Protein AF-A0A151JYG7-F1 (afdb_monomer_lite)

Radius of gyration: 25.72 Å; chains: 1; bounding box: 55×58×71 Å

Secondary structure (DSSP, 8-state):
-EEGGGHHHHHHHHHTSBTTEEEEE----TT-SEEEEEEEEEETTEEEEEEEEEE-TT---S-EE-SEEEEE----GGG-EEEEEEEETTEEEEEE-HHHHHHHHHHHHTT--EEEEEEETT-SS-SEEEEE-EESPP--SSTT-B-TTT--B-TT--EEE-SSPPPEE-SSEEEEEEEEEEEEE---SSS---HHHHHHHHHHHHHHHHHHHGGGHHHHHHTT--EEEEEEEE-TT--EEEEEETTEEPPHHHHHHHHHHHHHHHHHHHHHSSS--EEEEEEEEEEE-

Foldseek 3Di:
DAEPVCLVVQVVQVVPDDLFKRKDFDDDDPPFQKFKAWDWDDDPPDIDIDIDMDGDPPDDGDGYHAGMEMEGQPDDVVVQKQKAWDDDRRYIYIYHHSVVSVVVSVCSNVQHKDKGQTDGPPDPGGPDIDIDHHDHHDQQPQAPPAAQAARDRCGSFDKDFDPPFDWQAADFKIKTWTMKTFNDWPPPVDDDPDVVLVVVLLNLLVVLLRVLCRHPLVVCVVVVQFKKKKKFKAFPVDGDIFIHGNNHGDPVVSVVSSCVRNVVSRVVVNVVDPRIITIMMIIMGMGGD

pLDDT: mean 90.81, std 10.42, range [34.34, 98.38]

InterPro domains:
  IPR022557 Smad anchor for receptor activation-like, C-terminal [PF11979] (2-266)
  IPR022557 Smad anchor for receptor activation-like, C-terminal [SM01421] (1-266)

Organism: NCBI:txid34720

Sequence (289 aa):
MFPRNRYDQVIKGLHNSNDHVLAYASNFSITADSHLVCIQTNTGDESSYQTQAINIHNKPRTVTGASFIVINGALKSSMGLSAKSSIVEDGLMVEIMPEKMEALKAALKNMQDFSIGCGRQGALEPDEVVNIKWVDNDMLFNLGVKSPIDGQLMDGIPSIRVHNGIDYKGATRFIRWTEVFIIKSDDHSSGVNDPVDINKLSGSIAKATCAALVKLLDLLATAGLTKLGVRTTIHPDNVGYEAGSEGTKLPPIYMKSLDNELIQVLHKAVQSSQDAYTVLELIFYVLED

Structure (mmCIF, N/CA/C/O backbone):
data_AF-A0A151JYG7-F1
#
_entry.id   AF-A0A151JYG7-F1
#
loop_
_atom_site.group_PDB
_atom_site.id
_atom_site.type_symbol
_atom_site.label_atom_id
_atom_site.label_alt_id
_atom_site.label_comp_id
_atom_site.label_asym_id
_atom_site.label_entity_id
_atom_site.label_seq_id
_atom_site.pdbx_PDB_ins_code
_atom_site.Cartn_x
_atom_site.Cartn_y
_atom_site.Cartn_z
_atom_site.occupancy
_atom_site.B_iso_or_equiv
_atom_site.auth_seq_id
_atom_site.auth_comp_id
_atom_site.auth_asym_id
_atom_site.auth_atom_id
_atom_site.pdbx_PDB_model_num
ATOM 1 N N . MET A 1 1 ? 5.427 0.708 -15.002 1.00 93.44 1 MET A N 1
ATOM 2 C CA . MET A 1 1 ? 4.511 1.803 -14.609 1.00 93.44 1 MET A CA 1
ATOM 3 C C . MET A 1 1 ? 4.641 1.968 -13.107 1.00 93.44 1 MET A C 1
ATOM 5 O O . MET A 1 1 ? 4.561 0.959 -12.420 1.00 93.44 1 MET A O 1
ATOM 9 N N . PHE A 1 2 ? 4.895 3.177 -12.614 1.00 96.31 2 PHE A N 1
ATOM 10 C CA . PHE A 1 2 ? 5.056 3.457 -11.187 1.00 96.31 2 PHE A CA 1
ATOM 11 C C . PHE A 1 2 ? 3.854 4.253 -10.673 1.00 96.31 2 PHE A C 1
ATOM 13 O O . PHE A 1 2 ? 3.606 5.344 -11.181 1.00 96.31 2 PHE A O 1
ATOM 20 N N . PRO A 1 3 ? 3.090 3.744 -9.697 1.00 94.75 3 PRO A N 1
ATOM 21 C CA . PRO A 1 3 ? 2.039 4.532 -9.066 1.00 94.75 3 PRO A CA 1
ATOM 22 C C . PRO A 1 3 ? 2.638 5.697 -8.270 1.00 94.75 3 PRO A C 1
ATOM 24 O O . PRO A 1 3 ? 3.645 5.524 -7.579 1.00 94.75 3 PRO A O 1
ATOM 27 N N . ARG A 1 4 ? 2.029 6.885 -8.344 1.00 92.75 4 ARG A N 1
ATOM 28 C CA . ARG A 1 4 ? 2.552 8.099 -7.680 1.00 92.75 4 ARG A CA 1
ATOM 29 C C . ARG A 1 4 ? 2.689 7.954 -6.162 1.00 92.75 4 ARG A C 1
ATOM 31 O O . ARG A 1 4 ? 3.730 8.305 -5.616 1.00 92.75 4 ARG A O 1
ATOM 38 N N . ASN A 1 5 ? 1.724 7.322 -5.496 1.00 87.81 5 ASN A N 1
ATOM 39 C CA . ASN A 1 5 ? 1.7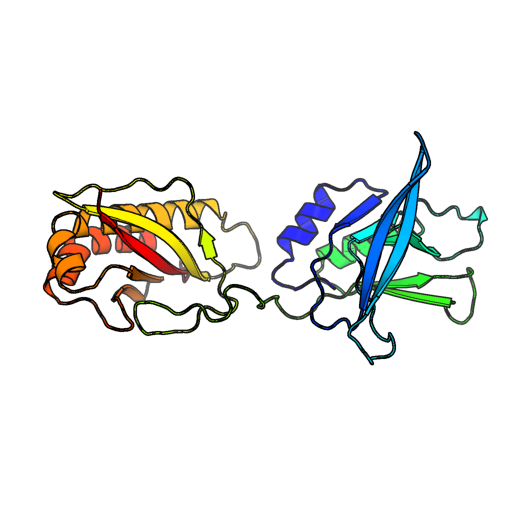81 6.989 -4.064 1.00 87.81 5 ASN A CA 1
ATOM 40 C C . ASN A 1 5 ? 2.833 5.924 -3.682 1.00 87.81 5 ASN A C 1
ATOM 42 O O . ASN A 1 5 ? 2.909 5.517 -2.524 1.00 87.81 5 ASN A O 1
ATOM 46 N N . ARG A 1 6 ? 3.649 5.444 -4.629 1.00 91.25 6 ARG A N 1
ATOM 47 C CA . ARG A 1 6 ? 4.793 4.553 -4.375 1.00 91.25 6 ARG A CA 1
ATOM 48 C C . ARG A 1 6 ? 6.139 5.253 -4.568 1.00 91.25 6 ARG A C 1
ATOM 50 O O . ARG A 1 6 ? 7.163 4.571 -4.590 1.00 91.25 6 ARG A O 1
ATOM 57 N N . TYR A 1 7 ? 6.151 6.585 -4.673 1.00 92.81 7 TYR A N 1
ATOM 58 C CA . TYR A 1 7 ? 7.359 7.387 -4.871 1.00 92.81 7 TYR A CA 1
ATOM 59 C C . TYR A 1 7 ? 8.500 6.994 -3.925 1.00 92.81 7 TYR A C 1
ATOM 61 O O . TYR A 1 7 ? 9.569 6.607 -4.394 1.00 92.81 7 TYR A O 1
ATOM 69 N N . ASP A 1 8 ? 8.257 6.958 -2.615 1.00 89.50 8 ASP A N 1
ATOM 70 C CA . ASP A 1 8 ? 9.304 6.632 -1.637 1.00 89.50 8 ASP A CA 1
ATOM 71 C C . ASP A 1 8 ? 9.899 5.233 -1.832 1.00 89.50 8 ASP A C 1
ATOM 73 O O . ASP A 1 8 ? 11.095 5.026 -1.628 1.00 89.50 8 ASP A O 1
ATOM 77 N N . GLN A 1 9 ? 9.096 4.261 -2.278 1.00 91.31 9 GLN A N 1
ATOM 78 C CA . GLN A 1 9 ? 9.581 2.910 -2.576 1.00 91.31 9 GLN A CA 1
ATOM 79 C C . GLN A 1 9 ? 10.475 2.905 -3.819 1.00 91.31 9 GLN A C 1
ATOM 81 O O . GLN A 1 9 ? 11.512 2.239 -3.829 1.00 91.31 9 GLN A O 1
ATOM 86 N N . VAL A 1 10 ? 10.113 3.685 -4.842 1.00 94.44 10 VAL A N 1
ATOM 87 C CA . VAL A 1 10 ? 10.929 3.866 -6.050 1.00 94.44 10 VAL A CA 1
ATOM 88 C C . VAL A 1 10 ? 12.260 4.525 -5.694 1.00 94.44 10 VAL A C 1
ATOM 90 O O . VAL A 1 10 ? 13.309 4.008 -6.083 1.00 94.44 10 VAL A O 1
ATOM 93 N N . ILE A 1 11 ? 12.240 5.601 -4.902 1.00 94.44 11 ILE A N 1
ATOM 94 C CA . ILE A 1 11 ? 13.449 6.307 -4.455 1.00 94.44 11 ILE A CA 1
ATOM 95 C C . ILE A 1 11 ? 14.324 5.425 -3.569 1.00 94.44 11 ILE A C 1
ATOM 97 O O . ILE A 1 11 ? 15.539 5.387 -3.751 1.00 94.44 11 ILE A O 1
ATOM 101 N N . LYS A 1 12 ? 13.728 4.650 -2.659 1.00 92.38 12 LYS A N 1
ATOM 102 C CA . LYS A 1 12 ? 14.461 3.659 -1.864 1.00 92.38 12 LYS A CA 1
ATOM 103 C C . LYS A 1 12 ? 15.133 2.612 -2.752 1.00 92.38 12 LYS A C 1
ATOM 105 O O . LYS A 1 12 ? 16.294 2.285 -2.521 1.00 92.38 12 LYS A O 1
ATOM 110 N N . GLY A 1 13 ? 14.437 2.112 -3.775 1.00 91.62 13 GLY A N 1
ATOM 111 C CA . GLY A 1 13 ? 15.019 1.203 -4.765 1.00 91.62 13 GLY A CA 1
ATOM 112 C C . GLY A 1 13 ? 16.199 1.833 -5.505 1.00 91.62 13 GLY A C 1
ATOM 113 O O . GLY A 1 13 ? 17.229 1.189 -5.681 1.00 91.62 13 GLY A O 1
ATOM 114 N N . LEU A 1 14 ? 16.091 3.117 -5.849 1.00 92.56 14 LEU A N 1
ATOM 115 C CA . LEU A 1 14 ? 17.148 3.869 -6.517 1.00 92.56 14 LEU A CA 1
ATOM 116 C C . LEU A 1 14 ? 18.375 4.088 -5.618 1.00 92.56 14 LEU A C 1
ATOM 118 O O . LEU A 1 14 ? 19.496 3.937 -6.089 1.00 92.56 14 LEU A O 1
ATOM 122 N N . HIS A 1 15 ? 18.185 4.390 -4.331 1.00 90.62 15 HIS A N 1
ATOM 123 C CA . HIS A 1 15 ? 19.283 4.533 -3.364 1.00 90.62 15 HIS A CA 1
ATOM 124 C C . HIS A 1 15 ? 19.972 3.206 -3.020 1.00 90.62 15 HIS A C 1
ATOM 126 O O . HIS A 1 15 ? 21.159 3.200 -2.713 1.00 90.62 15 HIS A O 1
ATOM 132 N N . ASN A 1 16 ? 19.241 2.092 -3.077 1.00 91.06 16 ASN A N 1
ATOM 133 C CA . ASN A 1 16 ? 19.785 0.754 -2.830 1.00 91.06 16 ASN A CA 1
ATOM 134 C C . ASN A 1 16 ? 20.379 0.098 -4.090 1.00 91.06 16 ASN A C 1
ATOM 136 O O . ASN A 1 16 ? 20.830 -1.045 -4.027 1.00 91.06 16 ASN A O 1
ATOM 140 N N . SER A 1 17 ? 20.347 0.790 -5.230 1.00 89.19 17 SER A N 1
ATOM 141 C CA . SER A 1 17 ? 20.883 0.316 -6.506 1.00 89.19 17 SER A CA 1
ATOM 142 C C . SER A 1 17 ? 22.316 0.809 -6.730 1.00 89.19 17 SER A C 1
ATOM 144 O O . SER A 1 17 ? 22.736 1.819 -6.173 1.00 89.19 17 SER A O 1
ATOM 146 N N . ASN A 1 18 ? 23.073 0.100 -7.572 1.00 87.75 18 ASN A N 1
ATOM 147 C CA . ASN A 1 18 ? 24.386 0.556 -8.041 1.00 87.75 18 ASN A CA 1
ATOM 148 C C . ASN A 1 18 ? 24.213 1.625 -9.140 1.00 87.75 18 ASN A C 1
ATOM 150 O O . ASN A 1 18 ? 23.181 1.691 -9.808 1.00 87.75 18 ASN A O 1
ATOM 154 N N . ASP A 1 19 ? 25.254 2.410 -9.401 1.00 83.00 19 ASP A N 1
ATOM 155 C CA . ASP A 1 19 ? 25.294 3.428 -10.441 1.00 83.00 19 ASP A CA 1
ATOM 156 C C . ASP A 1 19 ? 24.953 2.892 -11.835 1.00 83.00 19 ASP A C 1
ATOM 158 O O . ASP A 1 19 ? 24.303 3.582 -12.619 1.00 83.00 19 ASP A O 1
ATOM 162 N N . HIS A 1 20 ? 25.333 1.649 -12.127 1.00 89.12 20 HIS A N 1
ATOM 163 C CA . HIS A 1 20 ? 25.155 1.051 -13.449 1.00 89.12 20 HIS A CA 1
ATOM 164 C C . HIS A 1 20 ? 23.940 0.131 -13.572 1.00 89.12 20 HIS A C 1
ATOM 166 O O . HIS A 1 20 ? 23.611 -0.259 -14.686 1.00 89.12 20 HIS A O 1
ATOM 172 N N . VAL A 1 21 ? 23.275 -0.252 -12.480 1.00 94.38 21 VAL A N 1
ATOM 173 C CA . VAL A 1 21 ? 22.187 -1.241 -12.534 1.00 94.38 21 VAL A CA 1
ATOM 174 C C . VAL A 1 21 ? 21.036 -0.782 -11.665 1.00 94.38 21 VAL A C 1
ATOM 176 O O . VAL A 1 21 ? 21.204 -0.617 -10.462 1.00 94.38 21 VAL A O 1
ATOM 179 N N . LEU A 1 22 ? 19.863 -0.646 -12.277 1.00 95.50 22 LEU A N 1
ATOM 180 C CA . LEU A 1 22 ? 18.608 -0.332 -11.610 1.00 95.50 22 LEU A CA 1
ATOM 181 C C . LEU A 1 22 ? 17.627 -1.477 -11.847 1.00 95.50 22 LEU A C 1
ATOM 183 O O . LEU A 1 22 ? 17.296 -1.775 -12.993 1.00 95.50 22 LEU A O 1
ATOM 187 N N . ALA A 1 23 ? 17.162 -2.119 -10.780 1.00 95.38 23 ALA A N 1
ATOM 188 C CA . ALA A 1 23 ? 16.271 -3.269 -10.878 1.00 95.38 23 ALA A CA 1
ATOM 189 C C . ALA A 1 23 ? 15.019 -3.071 -10.022 1.00 95.38 23 ALA A C 1
ATOM 191 O O . ALA A 1 23 ? 15.105 -2.655 -8.867 1.00 95.38 23 ALA A O 1
ATOM 192 N N . TYR A 1 24 ? 13.863 -3.414 -10.587 1.00 96.12 24 TYR A N 1
ATOM 193 C CA . TYR A 1 24 ? 12.589 -3.426 -9.876 1.00 96.12 24 TYR A CA 1
ATOM 194 C C . TYR A 1 24 ? 11.835 -4.719 -10.168 1.00 96.12 24 TYR A C 1
ATOM 196 O O . TYR A 1 24 ? 11.688 -5.126 -11.322 1.00 96.12 24 TYR A O 1
ATOM 204 N N . ALA A 1 25 ? 11.307 -5.336 -9.113 1.00 96.00 25 ALA A N 1
ATOM 205 C CA . ALA A 1 25 ? 10.277 -6.353 -9.255 1.00 96.00 25 ALA A CA 1
ATOM 206 C C . ALA A 1 25 ? 8.950 -5.691 -9.659 1.00 96.00 25 ALA A C 1
ATOM 208 O O . ALA A 1 25 ? 8.673 -4.546 -9.294 1.00 96.00 25 ALA A O 1
ATOM 209 N N . SER A 1 26 ? 8.139 -6.416 -10.420 1.00 94.44 26 SER A N 1
ATOM 210 C CA . SER A 1 26 ? 6.808 -5.990 -10.842 1.00 94.44 26 SER A CA 1
ATOM 211 C C . SER A 1 26 ? 5.735 -6.725 -10.045 1.00 94.44 26 SER A C 1
ATOM 213 O O . SER A 1 26 ? 5.924 -7.858 -9.609 1.00 94.44 26 SER A O 1
ATOM 215 N N . ASN A 1 27 ? 4.581 -6.083 -9.888 1.00 92.81 27 ASN A N 1
ATOM 216 C CA . ASN A 1 27 ? 3.384 -6.737 -9.368 1.00 92.81 27 ASN A CA 1
ATOM 217 C C . ASN A 1 27 ? 2.618 -7.428 -10.503 1.00 92.81 27 ASN A C 1
ATOM 219 O O . ASN A 1 27 ? 2.783 -7.100 -11.681 1.00 92.81 27 ASN A O 1
ATOM 223 N N . PHE A 1 28 ? 1.715 -8.340 -10.143 1.00 92.38 28 PHE A N 1
ATOM 224 C CA . PHE A 1 28 ? 0.789 -8.926 -11.105 1.00 92.38 28 PHE A CA 1
ATOM 225 C C . PHE A 1 28 ? -0.105 -7.843 -11.730 1.00 92.38 28 PHE A C 1
ATOM 227 O O . PHE A 1 28 ? -0.875 -7.175 -11.041 1.00 92.38 28 PHE A O 1
ATOM 234 N N . SER A 1 29 ? -0.014 -7.676 -13.050 1.00 91.50 29 SER A N 1
ATOM 235 C CA . SER A 1 29 ? -0.881 -6.753 -13.787 1.00 91.50 29 SER A CA 1
ATOM 236 C C . SER A 1 29 ? -2.238 -7.387 -14.094 1.00 91.50 29 SER A C 1
ATOM 238 O O . SER A 1 29 ? -2.327 -8.261 -14.951 1.00 91.50 29 SER A O 1
ATOM 240 N N . ILE A 1 30 ? -3.304 -6.911 -13.447 1.00 88.62 30 ILE A N 1
ATOM 241 C CA . ILE A 1 30 ? -4.682 -7.359 -13.721 1.00 88.62 30 ILE A CA 1
ATOM 242 C C . ILE A 1 30 ? -5.224 -6.880 -15.078 1.00 88.62 30 ILE A C 1
ATOM 244 O O . ILE A 1 30 ? -6.241 -7.384 -15.548 1.00 88.62 30 ILE A O 1
ATOM 248 N N . THR A 1 31 ? -4.578 -5.886 -15.693 1.00 89.94 31 THR A N 1
ATOM 249 C CA . THR A 1 31 ? -4.978 -5.327 -16.992 1.00 89.94 31 THR A CA 1
ATOM 250 C C . THR A 1 31 ? -4.281 -6.009 -18.166 1.00 89.94 31 THR A C 1
ATOM 252 O O . THR A 1 31 ? -4.709 -5.831 -19.305 1.00 89.94 31 THR A O 1
ATOM 255 N N . ALA A 1 32 ? -3.224 -6.787 -17.907 1.00 92.44 32 ALA A N 1
ATOM 256 C CA . ALA A 1 32 ? -2.560 -7.589 -18.923 1.00 92.44 32 ALA A CA 1
ATOM 257 C C . ALA A 1 32 ? -3.413 -8.817 -19.283 1.00 92.44 32 ALA A C 1
ATOM 259 O O . ALA A 1 32 ? -4.026 -9.447 -18.421 1.00 92.44 32 ALA A O 1
ATOM 260 N N . ASP A 1 33 ? -3.446 -9.170 -20.567 1.00 92.56 33 ASP A N 1
ATOM 261 C CA . ASP A 1 33 ? -4.149 -10.361 -21.069 1.00 92.56 33 ASP A CA 1
ATOM 262 C C . ASP A 1 33 ? -3.283 -11.629 -21.040 1.00 92.56 33 ASP A C 1
ATOM 264 O O . ASP A 1 33 ? -3.768 -12.739 -21.290 1.00 92.56 33 ASP A O 1
ATOM 268 N N . SER A 1 34 ? -2.000 -11.462 -20.739 1.00 94.31 34 SER A N 1
ATOM 269 C CA . SER A 1 34 ? -1.008 -12.520 -20.652 1.00 94.31 34 SER A CA 1
ATOM 270 C C . SER A 1 34 ? 0.139 -12.121 -19.729 1.00 94.31 34 SER A C 1
ATOM 272 O O . SER A 1 34 ? 0.354 -10.937 -19.485 1.00 94.31 34 SER A O 1
ATOM 274 N N . HIS A 1 35 ? 0.905 -13.096 -19.244 1.00 95.88 35 HIS A N 1
ATOM 275 C CA . HIS A 1 35 ? 2.109 -12.864 -18.437 1.00 95.88 35 HIS A CA 1
ATOM 276 C C . HIS A 1 35 ? 3.228 -13.798 -18.873 1.00 95.88 35 HIS A C 1
ATOM 278 O O . HIS A 1 35 ? 2.971 -14.954 -19.224 1.00 95.88 35 HIS A O 1
ATOM 284 N N . LEU A 1 36 ? 4.461 -13.293 -18.848 1.00 96.31 36 LEU A N 1
ATOM 285 C CA . LEU A 1 36 ? 5.654 -14.118 -18.984 1.00 96.31 36 LEU A CA 1
ATOM 286 C C . LEU A 1 36 ? 5.774 -15.058 -17.781 1.00 96.31 36 LEU A C 1
ATOM 288 O O . LEU A 1 36 ? 5.429 -14.695 -16.658 1.00 96.31 36 LEU A O 1
ATOM 292 N N . VAL A 1 37 ? 6.266 -16.266 -18.032 1.00 95.56 37 VAL A N 1
ATOM 293 C CA . VAL A 1 37 ? 6.567 -17.264 -17.005 1.00 95.56 37 VAL A CA 1
ATOM 294 C C . VAL A 1 37 ? 7.914 -17.909 -17.307 1.00 95.56 37 VAL A C 1
ATOM 296 O O . VAL A 1 37 ? 8.225 -18.208 -18.462 1.00 95.56 37 VAL A O 1
ATOM 299 N N . CYS A 1 38 ? 8.707 -18.139 -16.267 1.00 95.38 38 CYS A N 1
ATOM 300 C CA . CYS A 1 38 ? 9.962 -18.869 -16.361 1.00 95.38 38 CYS A CA 1
ATOM 301 C C . CYS A 1 38 ? 9.713 -20.334 -15.992 1.00 95.38 38 CYS A C 1
ATOM 303 O O . CYS A 1 38 ? 9.249 -20.630 -14.890 1.00 95.38 38 CYS A O 1
ATOM 305 N N . ILE A 1 39 ? 9.977 -21.256 -16.920 1.00 94.38 39 ILE A N 1
ATOM 306 C CA . ILE A 1 39 ? 9.811 -22.693 -16.693 1.00 94.38 39 ILE A CA 1
ATOM 307 C C . ILE A 1 39 ? 11.180 -23.333 -16.539 1.00 94.38 39 ILE A C 1
ATOM 309 O O . ILE A 1 39 ? 11.992 -23.313 -17.465 1.00 94.38 39 ILE A O 1
ATOM 313 N N . GLN A 1 40 ? 11.404 -23.941 -15.379 1.00 93.31 40 GLN A N 1
ATOM 314 C CA . GLN A 1 40 ? 12.554 -24.797 -15.145 1.00 93.31 40 GLN A CA 1
ATOM 315 C C . GLN A 1 40 ? 12.269 -26.199 -15.691 1.00 93.31 40 GLN A C 1
ATOM 317 O O . GLN A 1 40 ? 11.284 -26.835 -15.313 1.00 93.31 40 GLN A O 1
ATOM 322 N N . THR A 1 41 ? 13.146 -26.689 -16.563 1.00 91.75 41 THR A N 1
ATOM 323 C CA . THR A 1 41 ? 13.135 -28.072 -17.044 1.00 91.75 41 THR A CA 1
ATOM 324 C C . THR A 1 41 ? 14.392 -28.772 -16.556 1.00 91.75 41 THR A C 1
ATOM 326 O O . THR A 1 41 ? 15.504 -28.298 -16.794 1.00 91.75 41 THR A O 1
ATOM 329 N N . ASN A 1 42 ? 14.204 -29.915 -15.898 1.00 91.81 42 ASN A N 1
ATOM 330 C CA . ASN A 1 42 ? 15.297 -30.739 -15.401 1.00 91.81 42 ASN A CA 1
ATOM 331 C C . ASN A 1 42 ? 15.501 -31.926 -16.344 1.00 91.81 42 ASN A C 1
ATOM 333 O O . ASN A 1 42 ? 14.588 -32.731 -16.544 1.00 91.81 42 ASN A O 1
ATOM 337 N N . THR A 1 43 ? 16.697 -32.042 -16.910 1.00 87.00 43 THR A N 1
ATOM 338 C CA . THR A 1 43 ? 17.112 -33.171 -17.751 1.00 87.00 43 THR A CA 1
ATOM 339 C C . THR A 1 43 ? 18.331 -33.831 -17.123 1.00 87.00 43 THR A C 1
ATOM 341 O O . THR A 1 43 ? 19.455 -33.369 -17.299 1.00 87.00 43 THR A O 1
ATOM 344 N N . GLY A 1 44 ? 18.105 -34.913 -16.371 1.00 85.62 44 GLY A N 1
ATOM 345 C CA . GLY A 1 44 ? 19.151 -35.536 -15.555 1.00 85.62 44 GLY A CA 1
ATOM 346 C C . GLY A 1 44 ? 19.569 -34.619 -14.403 1.00 85.62 44 GLY A C 1
ATOM 347 O O . GLY A 1 44 ? 18.706 -34.153 -13.661 1.00 85.62 44 GLY A O 1
ATOM 348 N N . ASP A 1 45 ? 20.871 -34.346 -14.294 1.00 87.75 45 ASP A N 1
ATOM 349 C CA . ASP A 1 45 ? 21.451 -33.453 -13.277 1.00 87.75 45 ASP A CA 1
ATOM 350 C C . ASP A 1 45 ? 21.510 -31.977 -13.725 1.00 87.75 45 ASP A C 1
ATOM 352 O O . ASP A 1 45 ? 21.903 -31.104 -12.950 1.00 87.75 45 ASP A O 1
ATOM 356 N N . GLU A 1 46 ? 21.117 -31.667 -14.966 1.00 86.88 46 GLU A N 1
ATOM 357 C CA . GLU A 1 46 ? 21.125 -30.303 -15.498 1.00 86.88 46 GLU A CA 1
ATOM 358 C C . GLU A 1 46 ? 19.744 -29.641 -15.380 1.00 86.88 46 GLU A C 1
ATOM 360 O O . GLU A 1 46 ? 18.714 -30.214 -15.745 1.00 86.88 46 GLU A O 1
ATOM 365 N N . SER A 1 47 ? 19.730 -28.402 -14.880 1.00 89.12 47 SER A N 1
ATOM 366 C CA . SER A 1 47 ? 18.552 -27.528 -14.849 1.00 89.12 47 SER A CA 1
ATOM 367 C C . SER A 1 47 ? 18.679 -26.459 -15.930 1.00 89.12 47 SER A C 1
ATOM 369 O O . SER A 1 47 ? 19.680 -25.746 -15.980 1.00 89.12 47 SER A O 1
ATOM 371 N N . SER A 1 48 ? 17.655 -26.321 -16.769 1.00 91.50 48 SER A N 1
ATOM 372 C CA . SER A 1 48 ? 17.559 -25.267 -17.785 1.00 91.50 48 SER A CA 1
ATOM 373 C C . SER A 1 48 ? 16.305 -24.424 -17.567 1.00 91.50 48 SER A C 1
ATOM 375 O O . SER A 1 48 ? 15.295 -24.930 -17.076 1.00 91.50 48 SER A O 1
ATOM 377 N N . TYR A 1 49 ? 16.365 -23.144 -17.929 1.00 93.44 49 TYR A N 1
ATOM 378 C CA . TYR A 1 49 ? 15.251 -22.206 -17.796 1.00 93.44 49 TYR A CA 1
ATOM 379 C C . TYR A 1 49 ? 14.805 -21.721 -19.170 1.00 93.44 49 TYR A C 1
ATOM 381 O O . TYR A 1 49 ? 15.631 -21.387 -20.021 1.00 93.44 49 TYR A O 1
ATOM 389 N N . GLN A 1 50 ? 13.493 -21.669 -19.384 1.00 92.62 50 GLN A N 1
ATOM 390 C CA . GLN A 1 50 ? 12.900 -21.186 -20.624 1.00 92.62 50 GLN A CA 1
ATOM 391 C C . GLN A 1 50 ? 11.774 -20.194 -20.342 1.00 92.62 50 GLN A C 1
ATOM 393 O O . GLN A 1 50 ? 10.895 -20.441 -19.517 1.00 92.62 50 GLN A O 1
ATOM 398 N N . THR A 1 51 ? 11.754 -19.105 -21.106 1.00 94.25 51 THR A N 1
ATOM 399 C CA . THR A 1 51 ? 10.627 -18.174 -21.149 1.00 94.25 51 THR A CA 1
ATOM 400 C C . THR A 1 51 ? 9.440 -18.790 -21.882 1.00 94.25 51 THR A C 1
ATOM 402 O O . THR A 1 51 ? 9.539 -19.167 -23.053 1.00 94.25 51 THR A O 1
ATOM 405 N N . GLN A 1 52 ? 8.287 -18.817 -21.226 1.00 92.19 52 GLN A N 1
ATOM 406 C CA . GLN A 1 52 ? 6.987 -19.004 -21.862 1.00 92.19 52 GLN A CA 1
ATOM 407 C C . GLN A 1 52 ? 6.066 -17.833 -21.508 1.00 92.19 52 GLN A C 1
ATOM 409 O O . GLN A 1 52 ? 6.444 -16.918 -20.782 1.00 92.19 52 GLN A O 1
ATOM 414 N N . ALA A 1 53 ? 4.845 -17.844 -22.036 1.00 88.94 53 ALA A N 1
ATOM 415 C CA . ALA A 1 53 ? 3.816 -16.912 -21.603 1.00 88.94 53 ALA A CA 1
ATOM 416 C C . ALA A 1 53 ? 2.471 -17.623 -21.510 1.00 88.94 53 ALA A C 1
ATOM 418 O O . ALA A 1 53 ? 2.104 -18.392 -22.405 1.00 88.94 53 ALA A O 1
ATOM 419 N N . ILE A 1 54 ? 1.740 -17.331 -20.442 1.00 87.56 54 ILE A N 1
ATOM 420 C CA . ILE A 1 54 ? 0.362 -17.774 -20.228 1.00 87.56 54 ILE A CA 1
ATOM 421 C C . ILE A 1 54 ? -0.589 -16.657 -20.648 1.00 87.56 54 ILE A C 1
ATOM 423 O O . ILE A 1 54 ? -0.263 -15.482 -20.508 1.00 87.56 54 ILE A O 1
ATOM 427 N N . ASN A 1 55 ? -1.754 -17.001 -21.188 1.00 87.19 55 ASN A N 1
ATOM 428 C CA . ASN A 1 55 ? -2.747 -16.029 -21.642 1.00 87.19 55 ASN A CA 1
ATOM 429 C C . ASN A 1 55 ? -4.148 -16.375 -21.140 1.00 87.19 55 ASN A C 1
ATOM 431 O O . ASN A 1 55 ? -4.479 -17.538 -20.907 1.00 87.19 55 ASN A O 1
ATOM 435 N N . ILE A 1 56 ? -4.991 -15.350 -21.023 1.00 78.94 56 ILE A N 1
ATOM 436 C CA . ILE A 1 56 ? -6.423 -15.529 -20.794 1.00 78.94 56 ILE A CA 1
ATOM 437 C C . ILE A 1 56 ? -7.005 -16.294 -21.992 1.00 78.94 56 ILE A C 1
ATOM 439 O O . ILE A 1 56 ? -6.777 -15.929 -23.149 1.00 78.94 56 ILE A O 1
ATOM 443 N N . HIS A 1 57 ? -7.750 -17.368 -21.709 1.00 74.69 57 HIS A N 1
ATOM 444 C CA . HIS A 1 57 ? -8.330 -18.244 -22.728 1.00 74.69 57 HIS A CA 1
ATOM 445 C C . HIS A 1 57 ? -9.089 -17.439 -23.795 1.00 74.69 57 HIS A C 1
ATOM 447 O O . HIS A 1 57 ? -9.861 -16.534 -23.477 1.00 74.69 57 HIS A O 1
ATOM 453 N N . ASN A 1 58 ? -8.880 -17.799 -25.064 1.00 72.75 58 ASN A N 1
ATOM 454 C CA . ASN A 1 58 ? -9.527 -17.201 -26.237 1.00 72.75 58 ASN A CA 1
ATOM 455 C C . ASN A 1 58 ? -9.288 -15.692 -26.454 1.00 72.75 58 ASN A C 1
ATOM 457 O O . ASN A 1 58 ? -10.037 -15.071 -27.208 1.00 72.75 58 ASN A O 1
ATOM 461 N N . LYS A 1 59 ? -8.247 -15.093 -25.859 1.00 73.69 59 LYS A N 1
ATOM 462 C CA . LYS A 1 59 ? -7.810 -13.727 -26.197 1.00 73.69 59 LYS A CA 1
ATOM 463 C C . LYS A 1 59 ? -6.441 -13.735 -26.892 1.00 73.69 59 LYS A C 1
ATOM 465 O O . LYS A 1 59 ? -5.524 -14.389 -26.384 1.00 73.69 59 LYS A O 1
ATOM 470 N N . PRO A 1 60 ? -6.280 -13.040 -28.040 1.00 82.44 60 PRO A N 1
ATOM 471 C CA . PRO A 1 60 ? -4.961 -12.812 -28.621 1.00 82.44 60 PRO A CA 1
ATOM 472 C C . PRO A 1 60 ? -4.120 -11.959 -27.665 1.00 82.44 60 PRO A C 1
ATOM 474 O O . PRO A 1 60 ? -4.662 -11.106 -26.962 1.00 82.44 60 PRO A O 1
ATOM 477 N N . ARG A 1 61 ? -2.804 -12.192 -27.641 1.00 85.69 61 ARG A N 1
ATOM 478 C CA . ARG A 1 61 ? -1.896 -11.455 -26.755 1.00 85.69 61 ARG A CA 1
ATOM 479 C C . ARG A 1 61 ? -1.707 -10.039 -27.274 1.00 85.69 61 ARG A C 1
ATOM 481 O O . ARG A 1 61 ? -1.224 -9.866 -28.392 1.00 85.69 61 ARG A O 1
ATOM 488 N N . THR A 1 62 ? -2.076 -9.050 -26.470 1.00 91.69 62 THR A N 1
ATOM 489 C CA . THR A 1 62 ? -1.891 -7.631 -26.810 1.00 91.69 62 THR A CA 1
ATOM 490 C C . THR A 1 62 ? -1.079 -6.899 -25.752 1.00 91.69 62 THR A C 1
ATOM 492 O O . THR A 1 62 ? -0.257 -6.050 -26.085 1.00 91.69 62 THR A O 1
ATOM 495 N N . VAL A 1 63 ? -1.250 -7.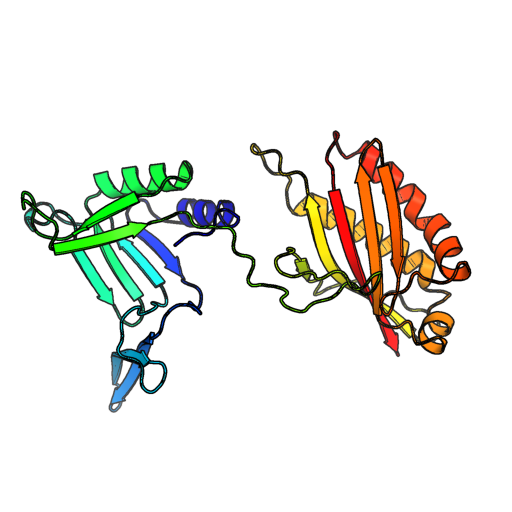277 -24.487 1.00 93.50 63 VAL A N 1
ATOM 496 C CA . VAL A 1 63 ? -0.540 -6.733 -23.336 1.00 93.50 63 VAL A CA 1
ATOM 497 C C . VAL A 1 63 ? -0.043 -7.897 -22.492 1.00 93.50 63 VAL A C 1
ATOM 499 O O . VAL A 1 63 ? -0.825 -8.581 -21.831 1.00 93.50 63 VAL A O 1
ATOM 502 N N . THR A 1 64 ? 1.274 -8.091 -22.491 1.00 94.69 64 THR A N 1
ATOM 503 C CA . THR A 1 64 ? 1.935 -9.133 -21.703 1.00 94.69 64 THR A CA 1
ATOM 504 C C . THR A 1 64 ? 2.647 -8.517 -20.501 1.00 94.69 64 THR A C 1
ATOM 506 O O . THR A 1 64 ? 3.491 -7.636 -20.653 1.00 94.69 64 THR A O 1
ATOM 509 N N . GLY A 1 65 ? 2.298 -8.966 -19.297 1.00 96.25 65 GLY A N 1
ATOM 510 C CA . GLY A 1 65 ? 2.983 -8.609 -18.060 1.00 96.25 65 GLY A CA 1
ATOM 511 C C . GLY A 1 65 ? 4.319 -9.341 -17.905 1.00 96.25 65 GLY A C 1
ATOM 512 O O . GLY A 1 65 ? 4.479 -10.462 -18.382 1.00 96.25 65 GLY A O 1
ATOM 513 N N . ALA A 1 66 ? 5.257 -8.713 -17.203 1.00 96.94 66 ALA A N 1
ATOM 514 C CA . ALA A 1 66 ? 6.562 -9.269 -16.851 1.00 96.94 66 ALA A CA 1
ATOM 515 C C . ALA A 1 66 ? 6.760 -9.209 -15.329 1.00 96.94 66 ALA A C 1
ATOM 517 O O . ALA A 1 66 ? 6.183 -8.342 -14.669 1.00 96.94 66 ALA A O 1
ATOM 518 N N . SER A 1 67 ? 7.574 -10.109 -14.782 1.00 97.44 67 SER A N 1
ATOM 519 C CA . SER A 1 67 ? 7.826 -10.250 -13.342 1.00 97.44 67 SER A CA 1
ATOM 520 C C . SER A 1 67 ? 8.824 -9.228 -12.806 1.00 97.44 67 SER A C 1
ATOM 522 O O . SER A 1 67 ? 8.759 -8.847 -11.639 1.00 97.44 67 SER A O 1
ATOM 524 N N . PHE A 1 68 ? 9.742 -8.742 -13.638 1.00 97.25 68 PHE A N 1
ATOM 525 C CA . PHE A 1 68 ? 10.736 -7.747 -13.242 1.00 97.25 68 PHE A CA 1
ATOM 526 C C . PHE A 1 68 ? 11.236 -6.926 -14.432 1.00 97.25 68 PHE A C 1
ATOM 528 O O . PHE A 1 68 ? 11.057 -7.294 -15.594 1.00 97.25 68 PHE A O 1
ATOM 535 N N . ILE A 1 69 ? 11.897 -5.813 -14.123 1.00 97.12 69 ILE A N 1
ATOM 536 C CA . ILE A 1 69 ? 12.682 -5.029 -15.073 1.00 97.12 69 ILE A CA 1
ATOM 537 C C . ILE A 1 69 ? 14.074 -4.768 -14.500 1.00 97.12 69 ILE A C 1
ATOM 539 O O . ILE A 1 69 ? 14.216 -4.376 -13.340 1.00 97.12 69 ILE A O 1
ATOM 543 N N . VAL A 1 70 ? 15.098 -4.954 -15.328 1.00 97.12 70 VAL A N 1
ATOM 544 C CA . VAL A 1 70 ? 16.475 -4.545 -15.048 1.00 97.12 70 VAL A CA 1
ATOM 545 C C . VAL A 1 70 ? 16.911 -3.562 -16.121 1.00 97.12 70 VAL A C 1
ATOM 547 O O . VAL A 1 70 ? 16.821 -3.844 -17.313 1.00 97.12 70 VAL A O 1
ATOM 550 N N . ILE A 1 71 ? 17.397 -2.405 -15.693 1.00 97.31 71 ILE A N 1
ATOM 551 C CA . ILE A 1 71 ? 17.986 -1.391 -16.556 1.00 97.31 71 ILE A CA 1
ATOM 552 C C . ILE A 1 71 ? 19.485 -1.377 -16.277 1.00 97.31 71 ILE A C 1
ATOM 554 O O . ILE A 1 71 ? 19.918 -1.097 -15.159 1.00 97.31 71 ILE A O 1
ATOM 558 N N . ASN A 1 72 ? 20.272 -1.697 -17.296 1.00 96.00 72 ASN A N 1
ATOM 559 C CA . ASN A 1 72 ? 21.720 -1.805 -17.229 1.00 96.00 72 ASN A CA 1
ATOM 560 C C . ASN A 1 72 ? 22.372 -0.660 -18.017 1.00 96.00 72 ASN A C 1
ATOM 562 O O . ASN A 1 72 ? 22.286 -0.601 -19.240 1.00 96.00 72 ASN A O 1
ATOM 566 N N . GLY A 1 73 ? 23.048 0.244 -17.316 1.00 95.12 73 GLY A N 1
ATOM 567 C CA . GLY A 1 73 ? 23.762 1.405 -17.846 1.00 95.12 73 GLY A CA 1
ATOM 568 C C . GLY A 1 73 ? 25.146 1.096 -18.425 1.00 95.12 73 GLY A C 1
ATOM 569 O O . GLY A 1 73 ? 25.996 1.981 -18.429 1.00 95.12 73 GLY A O 1
ATOM 570 N N . ALA A 1 74 ? 25.408 -0.144 -18.851 1.00 91.75 74 ALA A N 1
ATOM 571 C CA . ALA A 1 74 ? 26.712 -0.603 -19.340 1.00 91.75 74 ALA A CA 1
ATOM 572 C C . ALA A 1 74 ? 26.744 -0.893 -20.854 1.00 91.75 74 ALA A C 1
ATOM 574 O O . ALA A 1 74 ? 27.600 -1.652 -21.324 1.00 91.75 74 ALA A O 1
ATOM 575 N N . LEU A 1 75 ? 25.822 -0.315 -21.636 1.00 91.81 75 LEU A N 1
ATOM 576 C CA . LEU A 1 75 ? 25.830 -0.485 -23.089 1.00 91.81 75 LEU A CA 1
ATOM 577 C C . LEU A 1 75 ? 27.117 0.104 -23.684 1.00 91.81 75 LEU A C 1
ATOM 579 O O . LEU A 1 75 ? 27.467 1.257 -23.438 1.00 91.81 75 LEU A O 1
ATOM 583 N N . LYS A 1 76 ? 27.830 -0.687 -24.488 1.00 86.94 76 LYS A N 1
ATOM 584 C CA . LYS A 1 76 ? 29.079 -0.248 -25.121 1.00 86.94 76 LYS A CA 1
ATOM 585 C C . 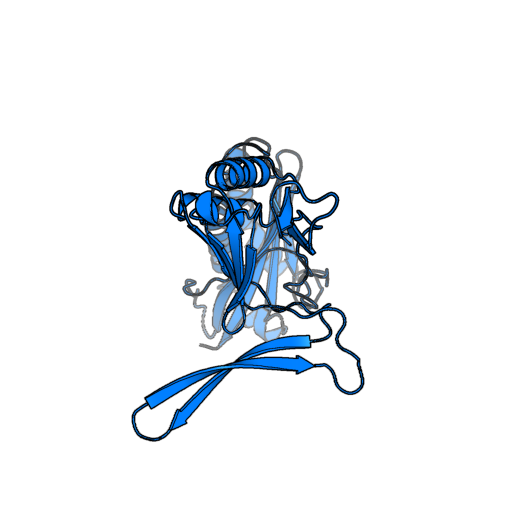LYS A 1 76 ? 28.779 0.558 -26.383 1.00 86.94 76 LYS A C 1
ATOM 587 O O . LYS A 1 76 ? 28.087 0.076 -27.278 1.00 86.94 76 LYS A O 1
ATOM 592 N N . SER A 1 77 ? 29.387 1.738 -26.508 1.00 82.31 77 SER A N 1
ATOM 593 C CA . SER A 1 77 ? 29.287 2.599 -27.701 1.00 82.31 77 SER A CA 1
ATOM 594 C C . SER A 1 77 ? 29.696 1.895 -29.000 1.00 82.31 77 SER A C 1
ATOM 596 O O . SER A 1 77 ? 29.123 2.157 -30.054 1.00 82.31 77 SER A O 1
ATOM 598 N N . SER A 1 78 ? 30.616 0.929 -28.924 1.00 86.12 78 SER A N 1
ATOM 599 C CA . SER A 1 78 ? 31.059 0.118 -30.064 1.00 86.12 78 SER A CA 1
ATOM 600 C C . SER A 1 78 ? 29.967 -0.760 -30.687 1.00 86.12 78 SER A C 1
ATOM 602 O O . SER A 1 78 ? 30.163 -1.267 -31.787 1.00 86.12 78 SER A O 1
ATOM 604 N N . MET A 1 79 ? 28.825 -0.948 -30.018 1.00 86.19 79 MET A N 1
ATOM 605 C CA . MET A 1 79 ? 27.707 -1.735 -30.547 1.00 86.19 79 MET A CA 1
ATOM 606 C C . MET A 1 79 ? 26.865 -0.969 -31.576 1.00 86.19 79 MET A C 1
ATOM 608 O O . MET A 1 79 ? 26.038 -1.582 -32.246 1.00 86.19 79 MET A O 1
ATOM 612 N N . GLY A 1 80 ? 27.042 0.353 -31.704 1.00 90.00 80 GLY A N 1
ATOM 613 C CA . GLY A 1 80 ? 26.256 1.180 -32.628 1.00 90.00 80 GLY A CA 1
ATOM 614 C C . GLY A 1 80 ? 24.761 1.251 -32.285 1.00 90.00 80 GLY A C 1
ATOM 615 O O . GLY A 1 80 ? 23.942 1.561 -33.150 1.00 90.00 80 GLY A O 1
ATOM 616 N N . LEU A 1 81 ? 24.393 0.943 -31.037 1.00 92.00 81 LEU A N 1
ATOM 617 C CA . LEU A 1 81 ? 23.016 0.958 -30.540 1.00 92.00 81 LEU A CA 1
ATOM 618 C C . LEU A 1 81 ? 22.782 2.164 -29.626 1.00 92.00 81 LEU A C 1
ATOM 620 O O . LEU A 1 81 ? 23.669 2.556 -28.873 1.00 92.00 81 LEU A O 1
ATOM 624 N N . SER A 1 82 ? 21.577 2.734 -29.655 1.00 91.25 82 SER A N 1
ATOM 625 C CA . SER A 1 82 ? 21.145 3.797 -28.734 1.00 91.25 82 SER A CA 1
ATOM 626 C C . SER A 1 82 ? 20.635 3.260 -27.393 1.00 91.25 82 SER A C 1
ATOM 628 O O . SER A 1 82 ? 20.694 3.969 -26.382 1.00 91.25 82 SER A O 1
ATOM 630 N N . ALA A 1 83 ? 20.058 2.060 -27.422 1.00 95.44 83 ALA A N 1
ATOM 631 C CA . ALA A 1 83 ? 19.618 1.224 -26.310 1.00 95.44 83 ALA A CA 1
ATOM 632 C C . ALA A 1 83 ? 19.218 -0.151 -26.875 1.00 95.44 83 ALA A C 1
ATOM 634 O O . ALA A 1 83 ? 18.932 -0.268 -28.069 1.00 95.44 83 ALA A O 1
ATOM 635 N N . LYS A 1 84 ? 19.152 -1.179 -26.032 1.00 95.44 84 LYS A N 1
ATOM 636 C CA . LYS A 1 84 ? 18.697 -2.522 -26.411 1.00 95.44 84 LYS A CA 1
ATOM 637 C C . LYS A 1 84 ? 17.711 -3.045 -25.376 1.00 95.44 84 LYS A C 1
ATOM 639 O O . LYS A 1 84 ? 17.976 -2.938 -24.186 1.00 95.44 84 LYS A O 1
ATOM 644 N N . SER A 1 85 ? 16.595 -3.599 -25.830 1.00 95.81 85 SER A N 1
ATOM 645 C CA . SER A 1 85 ? 15.627 -4.285 -24.976 1.00 95.81 85 SER A CA 1
ATOM 646 C C . SER A 1 85 ? 15.674 -5.791 -25.264 1.00 95.81 85 SER A C 1
ATOM 648 O O . SER A 1 85 ? 16.005 -6.208 -26.377 1.00 95.81 85 SER A O 1
ATOM 650 N N . SER A 1 86 ? 15.453 -6.622 -24.247 1.00 95.69 86 SER A N 1
ATOM 651 C CA . SER A 1 86 ? 15.390 -8.080 -24.395 1.00 95.69 86 SER A CA 1
ATOM 652 C C . SER A 1 86 ? 14.608 -8.717 -23.254 1.00 95.69 86 SER A C 1
ATOM 654 O O . SER A 1 86 ? 14.637 -8.227 -22.127 1.00 95.69 86 SER A O 1
ATOM 656 N N . ILE A 1 87 ? 13.929 -9.825 -23.540 1.00 96.06 87 ILE A N 1
ATOM 657 C CA . ILE A 1 87 ? 13.268 -10.641 -22.519 1.00 96.06 87 ILE A CA 1
ATOM 658 C C . ILE A 1 87 ? 14.295 -11.613 -21.936 1.00 96.06 87 ILE A C 1
ATOM 660 O O . ILE A 1 87 ? 15.004 -12.288 -22.683 1.00 96.06 87 ILE A O 1
ATOM 664 N N . VAL A 1 88 ? 14.366 -11.675 -20.608 1.00 95.75 88 VAL A N 1
ATOM 665 C CA . VAL A 1 88 ? 15.222 -12.605 -19.866 1.00 95.75 88 VAL A CA 1
ATOM 666 C C . VAL A 1 88 ? 14.336 -13.327 -18.868 1.00 95.75 88 VAL A C 1
ATOM 668 O O . VAL A 1 88 ? 13.804 -12.691 -17.962 1.00 95.75 88 VAL A O 1
ATOM 671 N N . GLU A 1 89 ? 14.168 -14.639 -19.050 1.00 95.25 89 GLU A N 1
ATOM 672 C CA . GLU A 1 89 ? 13.265 -15.454 -18.229 1.00 95.25 89 GLU A CA 1
ATOM 673 C C . GLU A 1 89 ? 11.841 -14.876 -18.251 1.00 95.25 89 GLU A C 1
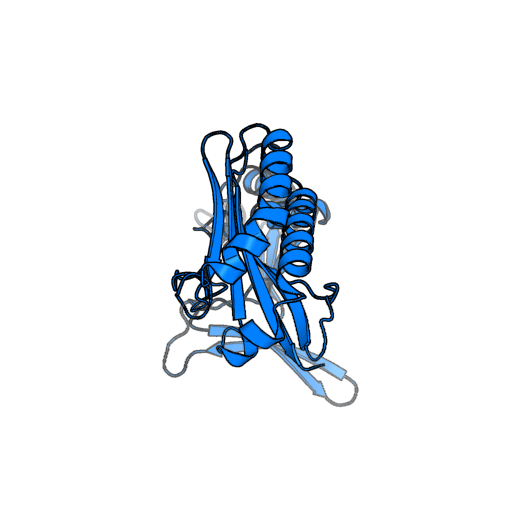ATOM 675 O O . GLU A 1 89 ? 11.226 -14.836 -19.315 1.00 95.25 89 GLU A O 1
ATOM 680 N N . ASP A 1 90 ? 11.307 -14.407 -17.129 1.00 96.38 90 ASP A N 1
ATOM 681 C CA . ASP A 1 90 ? 10.000 -13.755 -17.050 1.00 96.38 90 ASP A CA 1
ATOM 682 C C . ASP A 1 90 ? 10.075 -12.227 -16.885 1.00 96.38 90 ASP A C 1
ATOM 684 O O . ASP A 1 90 ? 9.062 -11.576 -16.621 1.00 96.38 90 ASP A O 1
ATOM 688 N N . GLY A 1 91 ? 11.253 -11.634 -17.088 1.00 97.12 91 GLY A N 1
ATOM 689 C CA . GLY A 1 91 ? 11.496 -10.202 -16.956 1.00 97.12 91 GLY A CA 1
ATOM 690 C C . GLY A 1 91 ? 12.007 -9.512 -18.219 1.00 97.12 91 GLY A C 1
ATOM 691 O O . GLY A 1 91 ? 12.255 -10.119 -19.263 1.00 97.12 91 GLY A O 1
ATOM 692 N N . LEU A 1 92 ? 12.169 -8.194 -18.103 1.00 96.56 92 LEU A N 1
ATOM 693 C CA . LEU A 1 92 ? 12.680 -7.316 -19.154 1.00 96.56 92 LEU A CA 1
ATOM 694 C C . LEU A 1 92 ? 14.067 -6.778 -18.781 1.00 96.56 92 LEU A C 1
ATOM 696 O O . LEU A 1 92 ? 14.238 -6.154 -17.736 1.00 96.56 92 LEU A O 1
ATOM 700 N N . MET A 1 93 ? 15.045 -6.956 -19.662 1.00 97.06 93 MET A N 1
ATOM 701 C CA . MET A 1 93 ? 16.367 -6.339 -19.575 1.00 97.06 93 MET A CA 1
ATOM 702 C C . MET A 1 93 ? 16.467 -5.194 -20.583 1.00 97.06 93 MET A C 1
ATOM 704 O O . MET A 1 93 ? 16.226 -5.389 -21.776 1.00 97.06 93 MET A O 1
ATOM 708 N N . VAL A 1 94 ? 16.858 -4.012 -20.112 1.00 97.50 94 VAL A N 1
ATOM 709 C CA . VAL A 1 94 ? 17.046 -2.810 -20.930 1.00 97.50 94 VAL A CA 1
ATOM 710 C C . VAL A 1 94 ? 18.468 -2.297 -20.752 1.00 97.50 94 VAL A C 1
ATOM 712 O O . VAL A 1 94 ? 18.841 -1.800 -19.695 1.00 97.50 94 VAL A O 1
ATOM 715 N N . GLU A 1 95 ? 19.272 -2.394 -21.798 1.00 96.81 95 GLU A N 1
ATOM 716 C CA . GLU A 1 95 ? 20.652 -1.921 -21.819 1.00 96.81 95 GLU A CA 1
ATOM 717 C C . GLU A 1 95 ? 20.694 -0.502 -22.403 1.00 96.81 95 GLU A C 1
ATOM 719 O O . GLU A 1 95 ? 20.249 -0.268 -23.532 1.00 96.81 95 GLU A O 1
ATOM 724 N N . ILE A 1 96 ? 21.225 0.455 -21.644 1.00 96.44 96 ILE A N 1
ATOM 725 C CA . ILE A 1 96 ? 21.337 1.870 -22.022 1.00 96.44 96 ILE A CA 1
ATOM 726 C C . ILE A 1 96 ? 22.759 2.389 -21.813 1.00 96.44 96 ILE A C 1
ATOM 728 O O . ILE A 1 96 ? 23.559 1.797 -21.090 1.00 96.44 96 ILE A O 1
ATOM 732 N N . MET A 1 97 ? 23.073 3.514 -22.455 1.00 93.19 97 MET A N 1
ATOM 733 C CA . MET A 1 97 ? 24.327 4.228 -22.211 1.00 93.19 97 MET A CA 1
ATOM 734 C C . MET A 1 97 ? 24.358 4.817 -20.787 1.00 93.19 97 MET A C 1
ATOM 736 O O . MET A 1 97 ? 23.293 5.203 -20.284 1.00 93.19 97 MET A O 1
ATOM 740 N N . PRO A 1 98 ? 25.543 4.958 -20.162 1.00 91.81 98 PRO A N 1
ATOM 741 C CA . PRO A 1 98 ? 25.681 5.543 -18.826 1.00 91.81 98 PRO A CA 1
ATOM 742 C C . PRO A 1 98 ? 25.000 6.912 -18.676 1.00 91.81 98 PRO A C 1
ATOM 744 O O . PRO A 1 98 ? 24.322 7.167 -17.684 1.00 91.81 98 PRO A O 1
ATOM 747 N N . GLU A 1 99 ? 25.086 7.779 -19.687 1.00 91.25 99 GLU A N 1
ATOM 748 C CA . GLU A 1 99 ? 24.508 9.128 -19.644 1.00 91.25 99 GLU A CA 1
ATOM 749 C C . GLU A 1 99 ? 22.972 9.091 -19.582 1.00 91.25 99 GLU A C 1
ATOM 751 O O . GLU A 1 99 ? 22.343 9.907 -18.906 1.00 91.25 99 GLU A O 1
ATOM 756 N N . LYS A 1 100 ? 22.347 8.109 -20.251 1.00 93.56 100 LYS A N 1
ATOM 757 C CA . LYS A 1 100 ? 20.893 7.902 -20.184 1.00 93.56 100 LYS A CA 1
ATOM 758 C C . LYS A 1 100 ? 20.453 7.363 -18.824 1.00 93.56 100 LYS A C 1
ATOM 760 O O . LYS A 1 100 ? 19.338 7.665 -18.407 1.00 93.56 100 LYS A O 1
ATOM 765 N N . MET A 1 101 ? 21.298 6.583 -18.144 1.00 94.94 101 MET A N 1
ATOM 766 C CA . MET A 1 101 ? 21.006 6.084 -16.798 1.00 94.94 101 MET A CA 1
ATOM 767 C C . MET A 1 101 ? 20.905 7.240 -15.800 1.00 94.94 101 MET A C 1
ATOM 769 O O . MET A 1 101 ? 19.942 7.309 -15.038 1.00 94.94 101 MET A O 1
ATOM 773 N N . GLU A 1 102 ? 21.834 8.193 -15.850 1.00 93.69 102 GLU A N 1
ATOM 774 C CA . GLU A 1 102 ? 21.787 9.370 -14.976 1.00 93.69 102 GLU A CA 1
ATOM 775 C C . GLU A 1 102 ? 20.556 10.245 -15.245 1.00 93.69 102 GLU A C 1
ATOM 777 O O . GLU A 1 102 ? 19.862 10.650 -14.307 1.00 93.69 102 GLU A O 1
ATOM 782 N N . ALA A 1 103 ? 20.209 10.459 -16.519 1.00 95.75 103 ALA A N 1
ATOM 783 C CA . ALA A 1 103 ? 18.986 11.171 -16.892 1.00 95.75 103 ALA A CA 1
ATOM 784 C C . ALA A 1 103 ? 17.716 10.456 -16.393 1.00 95.75 103 ALA A C 1
ATOM 786 O O . ALA A 1 103 ? 16.805 11.105 -15.876 1.00 95.75 103 ALA A O 1
ATOM 787 N N . LEU A 1 104 ? 17.672 9.123 -16.485 1.00 96.44 104 LEU A N 1
ATOM 788 C CA . LEU A 1 104 ? 16.573 8.321 -15.954 1.00 96.44 104 LEU A CA 1
ATOM 789 C C . LEU A 1 104 ? 16.450 8.468 -14.432 1.00 96.44 104 LEU A C 1
ATOM 791 O O . LEU A 1 104 ? 15.357 8.723 -13.923 1.00 96.44 104 LEU A O 1
ATOM 795 N N . LYS A 1 105 ? 17.556 8.336 -13.693 1.00 95.25 105 LYS A N 1
ATOM 796 C CA . LYS A 1 105 ? 17.551 8.497 -12.232 1.00 95.25 105 LYS A CA 1
ATOM 797 C C . LYS A 1 105 ? 17.050 9.883 -11.823 1.00 95.25 105 LYS A C 1
ATOM 799 O O . LYS A 1 105 ? 16.274 9.996 -10.875 1.00 95.25 105 LYS A O 1
ATOM 804 N N . ALA A 1 106 ? 17.468 10.927 -12.539 1.00 95.81 106 ALA A N 1
ATOM 805 C CA . ALA A 1 106 ? 16.993 12.287 -12.312 1.00 95.81 106 ALA A CA 1
ATOM 806 C C . ALA A 1 106 ? 15.486 12.426 -12.591 1.00 95.81 106 ALA A C 1
ATOM 808 O O . ALA A 1 106 ? 14.770 13.011 -11.780 1.00 95.81 106 ALA A O 1
ATOM 809 N N . ALA A 1 107 ? 14.982 11.846 -13.685 1.00 97.56 107 ALA A N 1
ATOM 810 C CA . ALA A 1 107 ? 13.554 11.855 -14.003 1.00 97.56 107 ALA A CA 1
ATOM 811 C C . ALA A 1 107 ? 12.717 11.156 -12.916 1.00 97.56 107 ALA A C 1
ATOM 813 O O . ALA A 1 107 ? 11.712 11.707 -12.470 1.00 97.56 107 ALA A O 1
ATOM 814 N N . LEU A 1 108 ? 13.168 9.999 -12.414 1.00 96.44 108 LEU A N 1
ATOM 815 C CA . LEU A 1 108 ? 12.497 9.283 -11.322 1.00 96.44 108 LEU A CA 1
ATOM 816 C C . LEU A 1 108 ? 12.452 10.106 -10.028 1.00 96.44 108 LEU A C 1
ATOM 818 O O . LEU A 1 108 ? 11.390 10.204 -9.417 1.00 96.44 108 LEU A O 1
ATOM 822 N N . LYS A 1 109 ? 13.563 10.753 -9.645 1.00 95.62 109 LYS A N 1
ATOM 823 C CA . LYS A 1 109 ? 13.615 11.665 -8.483 1.00 95.62 109 LYS A CA 1
ATOM 824 C C . LYS A 1 109 ? 12.653 12.844 -8.612 1.00 95.62 109 LYS A C 1
ATOM 826 O O . LYS A 1 109 ? 12.084 13.279 -7.623 1.00 95.62 109 LYS A O 1
ATOM 831 N N . ASN A 1 110 ? 12.439 13.333 -9.829 1.00 96.25 110 ASN A N 1
ATOM 832 C CA . ASN A 1 110 ? 11.538 14.453 -10.095 1.00 96.25 110 ASN A CA 1
ATOM 833 C C . ASN A 1 110 ? 10.093 14.017 -10.392 1.00 96.25 110 ASN A C 1
ATOM 835 O O . ASN A 1 110 ? 9.280 14.848 -10.792 1.00 96.25 110 ASN A O 1
ATOM 839 N N . MET A 1 111 ? 9.771 12.728 -10.229 1.00 96.06 111 MET A N 1
ATOM 840 C CA . MET A 1 111 ? 8.466 12.148 -10.557 1.00 96.06 111 MET A CA 1
ATOM 841 C C . MET A 1 111 ? 8.014 12.441 -12.009 1.00 96.06 111 MET A C 1
ATOM 843 O O . MET A 1 111 ? 6.833 12.682 -12.287 1.00 96.06 111 MET A O 1
ATOM 847 N N . GLN A 1 112 ? 8.977 12.437 -12.936 1.00 97.75 112 GLN A N 1
ATOM 848 C CA . GLN A 1 112 ? 8.790 12.690 -14.364 1.00 97.75 112 GLN A CA 1
ATOM 849 C C . GLN A 1 112 ? 8.820 11.392 -15.170 1.00 97.75 112 GLN A C 1
ATOM 851 O O . GLN A 1 112 ? 9.559 10.456 -14.854 1.00 97.75 112 GLN A O 1
ATOM 856 N N . ASP A 1 113 ? 8.012 11.355 -16.227 1.00 98.06 113 ASP A N 1
ATOM 857 C CA . ASP A 1 113 ? 8.022 10.267 -17.200 1.00 98.06 113 ASP A CA 1
ATOM 858 C C . ASP A 1 113 ? 9.330 10.276 -18.003 1.00 98.06 113 ASP A C 1
ATOM 860 O O . ASP A 1 113 ? 9.915 11.326 -18.272 1.00 98.06 113 ASP A O 1
ATOM 864 N N . PHE A 1 114 ? 9.778 9.093 -18.417 1.00 98.00 114 PHE A N 1
ATOM 865 C CA . PHE A 1 114 ? 11.002 8.916 -19.189 1.00 98.00 114 PHE A CA 1
ATOM 866 C C . PHE A 1 114 ? 10.791 7.897 -20.309 1.00 98.00 114 PHE A C 1
ATOM 868 O O . PHE A 1 114 ? 10.097 6.895 -20.133 1.00 98.00 114 PHE A O 1
ATOM 875 N N . SER A 1 115 ? 11.402 8.137 -21.468 1.00 97.19 115 SER A N 1
ATOM 876 C CA . SER A 1 115 ? 11.263 7.270 -22.640 1.00 97.19 115 SER A CA 1
ATOM 877 C C . SER A 1 115 ? 12.622 6.922 -23.233 1.00 97.19 115 SER A C 1
ATOM 879 O O . SER A 1 115 ? 13.490 7.782 -23.394 1.00 97.19 115 SER A O 1
ATOM 881 N N . ILE A 1 116 ? 12.813 5.644 -23.552 1.00 96.50 116 ILE A N 1
ATOM 882 C CA . ILE A 1 116 ? 14.053 5.093 -24.093 1.00 96.50 116 ILE A CA 1
ATOM 883 C C . ILE A 1 116 ? 13.745 4.487 -25.460 1.00 96.50 116 ILE A C 1
ATOM 885 O O . ILE A 1 116 ? 13.103 3.445 -25.549 1.00 96.50 116 ILE A O 1
ATOM 889 N N . GLY A 1 117 ? 14.245 5.121 -26.520 1.00 95.69 117 GLY A N 1
ATOM 890 C CA . GLY A 1 117 ? 14.266 4.533 -27.859 1.00 95.69 117 GLY A CA 1
ATOM 891 C C . GLY A 1 117 ? 15.400 3.513 -28.003 1.00 95.69 117 GLY A C 1
ATOM 892 O O . GLY A 1 117 ? 16.583 3.883 -27.924 1.00 95.69 117 GLY A O 1
ATOM 893 N N . CYS A 1 118 ? 15.028 2.253 -28.205 1.00 95.25 118 CYS A N 1
ATOM 894 C CA . CYS A 1 118 ? 15.906 1.118 -28.473 1.00 95.25 118 CYS A CA 1
ATOM 895 C C . CYS A 1 118 ? 16.113 0.931 -29.979 1.00 95.25 118 CYS A C 1
ATOM 897 O O . CYS A 1 118 ? 15.230 1.237 -30.776 1.00 95.25 118 CYS A O 1
ATOM 899 N N . GLY A 1 119 ? 17.291 0.439 -30.357 1.00 93.62 119 GLY A N 1
ATOM 900 C CA . GLY A 1 119 ? 17.669 0.222 -31.752 1.00 93.62 119 GLY A CA 1
ATOM 901 C C . GLY A 1 119 ? 18.995 0.875 -32.123 1.00 93.62 119 GLY A C 1
ATOM 902 O O . GLY A 1 119 ? 19.841 1.164 -31.268 1.00 93.62 119 GLY A O 1
ATOM 903 N N . ARG A 1 120 ? 19.203 1.078 -33.425 1.00 92.25 120 ARG A N 1
ATOM 904 C CA . ARG A 1 120 ? 20.452 1.634 -33.968 1.00 92.25 120 ARG A CA 1
ATOM 905 C C . ARG A 1 120 ? 20.605 3.123 -33.669 1.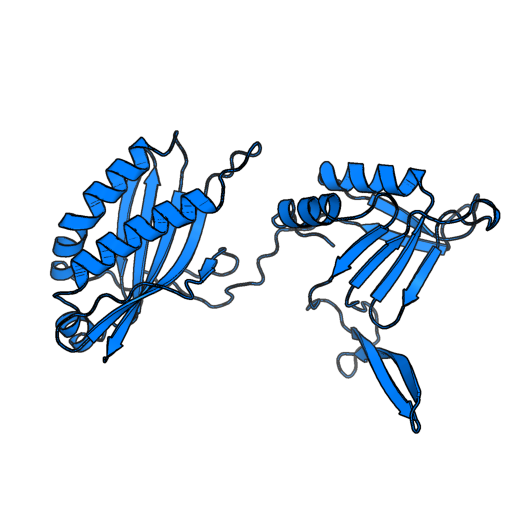00 92.25 120 ARG A C 1
ATOM 907 O O . ARG A 1 120 ? 19.667 3.909 -33.784 1.00 92.25 120 ARG A O 1
ATOM 914 N N . GLN A 1 121 ? 21.829 3.529 -33.350 1.00 88.69 121 GLN A N 1
ATOM 915 C CA . GLN A 1 121 ? 22.158 4.939 -33.182 1.00 88.69 121 GLN A CA 1
ATOM 916 C C . GLN A 1 121 ? 22.011 5.687 -34.518 1.00 88.69 121 GLN A C 1
ATOM 918 O O . GLN A 1 121 ? 22.509 5.234 -35.546 1.00 88.69 121 GLN A O 1
ATOM 923 N N . GLY A 1 122 ? 21.333 6.838 -34.499 1.00 84.88 122 GLY A N 1
ATOM 924 C CA . GLY A 1 122 ? 21.125 7.676 -35.687 1.00 84.88 122 GLY A CA 1
ATOM 925 C C . GLY A 1 122 ? 19.993 7.225 -36.619 1.00 84.88 122 GLY A C 1
ATOM 926 O O . GLY A 1 122 ? 19.833 7.819 -37.683 1.00 84.88 122 GLY A O 1
ATOM 927 N N . ALA A 1 123 ? 19.209 6.207 -36.248 1.00 89.25 123 ALA A N 1
ATOM 928 C CA . ALA A 1 123 ? 17.983 5.862 -36.964 1.00 89.25 123 ALA A CA 1
ATOM 929 C C . ALA A 1 123 ? 16.932 6.987 -36.851 1.00 89.25 123 ALA A C 1
ATOM 931 O O . ALA A 1 123 ? 16.887 7.700 -35.848 1.00 89.25 123 ALA A O 1
ATOM 932 N N . LEU A 1 124 ? 16.091 7.136 -37.885 1.00 88.38 124 LEU A N 1
ATOM 933 C CA . LEU A 1 124 ? 14.989 8.113 -37.910 1.00 88.38 124 LEU A CA 1
ATOM 934 C C . LEU A 1 124 ? 13.947 7.822 -36.823 1.00 88.38 124 LEU A C 1
ATOM 936 O O . LEU A 1 124 ? 13.438 8.747 -36.197 1.00 88.38 124 LEU A O 1
ATOM 940 N N . GLU A 1 125 ? 13.670 6.540 -36.591 1.00 91.50 125 GLU A N 1
ATOM 941 C CA . GLU A 1 125 ? 12.742 6.051 -35.576 1.00 91.50 125 GLU A CA 1
ATOM 942 C C . GLU A 1 125 ? 13.383 4.886 -34.808 1.00 91.50 125 GLU A C 1
ATOM 944 O O . GLU A 1 125 ? 14.196 4.151 -35.380 1.00 91.50 125 GLU A O 1
ATOM 949 N N . PRO A 1 126 ? 13.073 4.728 -33.510 1.00 92.56 126 PRO A N 1
ATOM 950 C CA . PRO A 1 126 ? 13.525 3.583 -32.733 1.00 92.56 126 PRO A CA 1
ATOM 951 C C . PRO A 1 126 ? 12.782 2.305 -33.145 1.00 92.56 126 PRO A C 1
ATOM 953 O O . PRO A 1 126 ? 11.599 2.353 -33.476 1.00 92.56 126 PRO A O 1
ATOM 956 N N . ASP A 1 127 ? 13.459 1.161 -33.049 1.00 93.19 127 ASP A N 1
ATOM 957 C CA . ASP A 1 127 ? 12.859 -0.155 -33.302 1.00 93.19 127 ASP A CA 1
ATOM 958 C C . ASP A 1 127 ? 11.798 -0.478 -32.233 1.00 93.19 127 ASP A C 1
ATOM 960 O O . ASP A 1 127 ? 10.741 -1.038 -32.517 1.00 93.19 127 ASP A O 1
ATOM 964 N N . GLU A 1 128 ? 12.083 -0.093 -30.986 1.00 94.38 128 GLU A N 1
ATOM 965 C CA . GLU A 1 128 ? 11.225 -0.307 -29.822 1.00 94.38 128 GLU A CA 1
ATOM 966 C C . GLU A 1 128 ? 11.339 0.879 -28.859 1.00 94.38 128 GLU A C 1
ATOM 968 O O . GLU A 1 128 ? 12.368 1.555 -28.791 1.00 94.38 128 GLU A O 1
ATOM 973 N N . VAL A 1 129 ? 10.297 1.120 -28.061 1.00 95.94 129 VAL A N 1
ATOM 974 C CA . VAL A 1 129 ? 10.291 2.203 -27.071 1.00 95.94 129 VAL A CA 1
ATOM 975 C C . VAL A 1 129 ? 9.945 1.663 -25.692 1.00 95.94 129 VAL A C 1
ATOM 977 O O . VAL A 1 129 ? 8.835 1.183 -25.456 1.00 95.94 129 VAL A O 1
ATOM 980 N N . VAL A 1 130 ? 10.870 1.816 -24.746 1.00 96.88 130 VAL A N 1
ATOM 981 C CA . VAL A 1 130 ? 10.619 1.540 -23.329 1.00 96.88 130 VAL A CA 1
ATOM 982 C C . VAL A 1 130 ? 10.141 2.821 -22.658 1.00 96.88 130 VAL A C 1
ATOM 984 O O . VAL A 1 130 ? 10.879 3.801 -22.561 1.00 96.88 130 VAL A O 1
ATOM 987 N N . ASN A 1 131 ? 8.899 2.810 -22.176 1.00 97.50 131 ASN A N 1
ATOM 988 C CA . ASN A 1 131 ? 8.294 3.944 -21.483 1.00 97.50 131 ASN A CA 1
ATOM 989 C C . ASN A 1 131 ? 8.203 3.686 -19.980 1.00 97.50 131 ASN A C 1
ATOM 991 O O . ASN A 1 131 ? 7.575 2.726 -19.528 1.00 97.50 131 ASN A O 1
ATOM 995 N N . ILE A 1 132 ? 8.775 4.597 -19.206 1.00 97.44 132 ILE A N 1
ATOM 996 C CA . ILE A 1 132 ? 8.744 4.602 -17.750 1.00 97.44 132 ILE A CA 1
ATOM 997 C C . ILE A 1 132 ? 7.827 5.748 -17.345 1.00 97.44 132 ILE A C 1
ATOM 999 O O . ILE A 1 132 ? 8.143 6.912 -17.568 1.00 97.44 132 ILE A O 1
ATOM 1003 N N . LYS A 1 133 ? 6.656 5.402 -16.811 1.00 97.38 133 LYS A N 1
ATOM 1004 C CA . LYS A 1 133 ? 5.584 6.362 -16.532 1.00 97.38 133 LYS A CA 1
ATOM 1005 C C . LYS A 1 133 ? 5.177 6.357 -15.073 1.00 97.38 133 LYS A C 1
ATOM 1007 O O . LYS A 1 133 ? 5.016 5.270 -14.502 1.00 97.38 133 LYS A O 1
ATOM 1012 N N . TRP A 1 134 ? 4.932 7.548 -14.542 1.00 97.31 134 TRP A N 1
ATOM 1013 C CA . TRP A 1 134 ? 4.212 7.762 -13.296 1.00 97.31 134 TRP A CA 1
ATOM 1014 C C . TRP A 1 134 ? 2.712 7.795 -13.568 1.00 97.31 134 TRP A C 1
ATOM 1016 O O . TRP A 1 134 ? 2.197 8.713 -14.209 1.00 97.31 134 TRP A O 1
ATOM 1026 N N . VAL A 1 135 ? 2.017 6.773 -13.087 1.00 95.69 135 VAL A N 1
ATOM 1027 C CA . VAL A 1 135 ? 0.578 6.573 -13.290 1.00 95.69 135 VAL A CA 1
ATOM 1028 C C . VAL A 1 135 ? -0.205 6.951 -12.036 1.00 95.69 135 VAL A C 1
ATOM 1030 O O . VAL A 1 135 ? 0.383 7.307 -11.012 1.00 95.69 135 VAL A O 1
ATOM 1033 N N . ASP A 1 136 ? -1.531 6.879 -12.121 1.00 93.00 136 ASP A N 1
ATOM 1034 C CA . ASP A 1 136 ? -2.417 7.115 -10.983 1.00 93.00 136 ASP A CA 1
ATOM 1035 C C . ASP A 1 136 ? -2.044 6.249 -9.771 1.00 93.00 136 ASP A C 1
ATOM 1037 O O . ASP A 1 136 ? -1.371 5.219 -9.885 1.00 93.00 136 ASP A O 1
ATOM 1041 N N . ASN A 1 137 ? -2.462 6.704 -8.591 1.00 90.06 137 ASN A N 1
ATOM 1042 C CA . ASN A 1 137 ? -2.196 6.006 -7.341 1.00 90.06 137 ASN A CA 1
ATOM 1043 C C . ASN A 1 137 ? -2.698 4.561 -7.400 1.00 90.06 137 ASN A C 1
ATOM 1045 O O . ASN A 1 137 ? -3.790 4.277 -7.892 1.00 90.06 137 ASN A O 1
ATOM 1049 N N . ASP A 1 138 ? -1.898 3.653 -6.850 1.00 88.31 138 ASP A N 1
ATOM 1050 C CA . ASP A 1 138 ? -2.334 2.287 -6.613 1.00 88.31 138 ASP A CA 1
ATOM 1051 C C . ASP A 1 138 ? -3.386 2.330 -5.508 1.00 88.31 138 ASP A C 1
ATOM 1053 O O . ASP A 1 138 ? -3.099 2.816 -4.415 1.00 88.31 138 ASP A O 1
ATOM 1057 N N . MET A 1 139 ? -4.591 1.867 -5.826 1.00 86.75 139 MET A N 1
ATOM 1058 C CA . MET A 1 139 ? -5.733 1.767 -4.913 1.00 86.75 139 MET A CA 1
ATOM 1059 C C . MET A 1 139 ? -6.261 0.325 -4.848 1.00 86.75 139 MET A C 1
ATOM 1061 O O . MET A 1 139 ? -7.305 0.067 -4.255 1.00 86.75 139 MET A O 1
ATOM 1065 N N . LEU A 1 140 ? -5.564 -0.633 -5.473 1.00 88.19 140 LEU A N 1
ATOM 1066 C CA . LEU A 1 140 ? -6.022 -2.017 -5.636 1.00 88.19 140 LEU A CA 1
ATOM 1067 C C . LEU A 1 140 ? -5.639 -2.894 -4.438 1.00 88.19 140 LEU A C 1
ATOM 1069 O O . LEU A 1 140 ? -5.194 -4.031 -4.582 1.00 88.19 140 LEU A O 1
ATOM 1073 N N . PHE A 1 141 ? -5.819 -2.362 -3.236 1.00 88.62 141 PHE A N 1
ATOM 1074 C CA . PHE A 1 141 ? -5.594 -3.066 -1.981 1.00 88.62 141 PHE A CA 1
ATOM 1075 C C . PHE A 1 141 ? -6.716 -2.753 -0.996 1.00 88.62 141 PHE A C 1
ATOM 1077 O O . PHE A 1 141 ? -7.443 -1.775 -1.155 1.00 88.62 141 PHE A O 1
ATOM 1084 N N . ASN A 1 142 ? -6.887 -3.623 0.001 1.00 91.69 142 ASN A N 1
ATOM 1085 C CA . ASN A 1 142 ? -7.994 -3.555 0.962 1.00 91.69 142 ASN A CA 1
ATOM 1086 C C . ASN A 1 142 ? -9.394 -3.540 0.306 1.00 91.69 142 ASN A C 1
ATOM 1088 O O . ASN A 1 142 ? -10.360 -3.082 0.908 1.00 91.69 142 ASN A O 1
ATOM 1092 N N . LEU A 1 143 ? -9.509 -4.097 -0.907 1.00 92.38 143 LEU A N 1
ATOM 1093 C CA . LEU A 1 143 ? -10.751 -4.144 -1.679 1.00 92.38 143 LEU A CA 1
ATOM 1094 C C . LEU A 1 143 ? -11.851 -4.918 -0.941 1.00 92.38 143 LEU A C 1
ATOM 1096 O O . LEU A 1 143 ? -11.650 -6.061 -0.521 1.00 92.38 143 LEU A O 1
ATOM 1100 N N . GLY A 1 144 ? -13.024 -4.300 -0.817 1.00 93.06 144 GLY A N 1
ATOM 1101 C CA . GLY A 1 144 ? -14.205 -4.868 -0.169 1.00 93.06 144 GLY A CA 1
ATOM 1102 C C . GLY A 1 144 ? -14.156 -4.863 1.361 1.00 93.06 144 GLY A C 1
ATOM 1103 O O . GLY A 1 144 ? -15.117 -5.305 1.998 1.00 93.06 144 GLY A O 1
ATOM 1104 N N . VAL A 1 145 ? -13.075 -4.364 1.969 1.00 95.12 145 VAL A N 1
ATOM 1105 C CA . VAL A 1 145 ? -12.978 -4.221 3.424 1.00 95.12 145 VAL A CA 1
ATOM 1106 C C . VAL A 1 145 ? -13.878 -3.071 3.870 1.00 95.12 145 VAL A C 1
ATOM 1108 O O . VAL A 1 145 ? -13.896 -2.004 3.263 1.00 95.12 145 VAL A O 1
ATOM 1111 N N . LYS A 1 146 ? -14.640 -3.289 4.944 1.00 96.69 146 LYS A N 1
ATOM 1112 C CA . LYS A 1 146 ? -15.564 -2.298 5.504 1.00 96.69 146 LYS A CA 1
ATOM 1113 C C . LYS A 1 146 ? -15.212 -1.963 6.945 1.00 96.69 146 LYS A C 1
ATOM 1115 O O . LYS A 1 146 ? -14.871 -2.865 7.722 1.00 96.69 146 LYS A O 1
ATOM 1120 N N . SER A 1 147 ? -15.366 -0.689 7.295 1.00 97.62 147 SER A N 1
ATOM 1121 C CA . SER A 1 147 ? -15.320 -0.227 8.678 1.00 97.62 147 SER A CA 1
ATOM 1122 C C . SER A 1 147 ? -16.378 -0.954 9.510 1.00 97.62 147 SER A C 1
ATOM 1124 O O . SER A 1 147 ? -17.546 -0.986 9.111 1.00 97.62 147 SER A O 1
ATOM 1126 N N . PRO A 1 148 ? -16.027 -1.493 10.687 1.00 97.31 148 PRO A N 1
ATOM 1127 C CA . PRO A 1 148 ? -17.017 -1.968 11.643 1.00 97.31 148 PRO A CA 1
ATOM 1128 C C . PRO A 1 148 ? -17.799 -0.819 12.306 1.00 97.31 148 PRO A C 1
ATOM 1130 O O . PRO A 1 148 ? -18.778 -1.098 12.985 1.00 97.31 148 PRO A O 1
ATOM 1133 N N . ILE A 1 149 ? -17.406 0.449 12.135 1.00 97.88 149 ILE A N 1
ATOM 1134 C CA . ILE A 1 149 ? -18.073 1.594 12.774 1.00 97.88 149 ILE A CA 1
ATOM 1135 C C . ILE A 1 149 ? -19.326 2.007 12.003 1.00 97.88 149 ILE A C 1
ATOM 1137 O O . ILE A 1 149 ? -20.390 2.167 12.596 1.00 97.88 149 ILE A O 1
ATOM 1141 N N . ASP A 1 150 ? -19.195 2.179 10.690 1.00 97.31 150 ASP A N 1
ATOM 1142 C CA . ASP A 1 150 ? -20.214 2.796 9.830 1.00 97.31 150 ASP A CA 1
ATOM 1143 C C . ASP A 1 150 ? -20.352 2.120 8.454 1.00 97.31 150 ASP A C 1
ATOM 1145 O O . ASP A 1 150 ? -21.133 2.562 7.612 1.00 97.31 150 ASP A O 1
ATOM 1149 N N . GLY A 1 151 ? -19.608 1.039 8.203 1.00 96.50 151 GLY A N 1
ATOM 1150 C CA . GLY A 1 151 ? -19.629 0.333 6.924 1.00 96.50 151 GLY A CA 1
ATOM 1151 C C . GLY A 1 151 ? -18.893 1.045 5.785 1.00 96.50 151 GLY A C 1
ATOM 1152 O O . GLY A 1 151 ? -18.993 0.578 4.646 1.00 96.50 151 GLY A O 1
ATOM 1153 N N . GLN A 1 152 ? -18.150 2.127 6.061 1.00 96.50 152 GLN A N 1
ATOM 1154 C CA . GLN A 1 152 ? -17.318 2.809 5.067 1.00 96.50 152 GLN A CA 1
ATOM 1155 C C . GLN A 1 152 ? -16.357 1.819 4.389 1.00 96.50 152 GLN A C 1
ATOM 1157 O O . GLN A 1 152 ? -15.700 1.025 5.064 1.00 96.50 152 GLN A O 1
ATOM 1162 N N . LEU A 1 153 ? -16.270 1.873 3.056 1.00 95.50 153 LEU A N 1
ATOM 1163 C CA . LEU A 1 153 ? -15.309 1.079 2.288 1.00 95.50 153 LEU A CA 1
ATOM 1164 C C . LEU A 1 153 ? -13.879 1.571 2.541 1.00 95.50 153 LEU A C 1
ATOM 1166 O O . LEU A 1 153 ? -13.618 2.773 2.513 1.00 95.50 153 LEU A O 1
ATOM 1170 N N . MET A 1 154 ? -12.971 0.621 2.751 1.00 95.00 154 MET A N 1
ATOM 1171 C CA . MET A 1 154 ? -11.544 0.846 3.006 1.00 95.00 154 MET A CA 1
ATOM 1172 C C . MET A 1 154 ? -10.678 0.598 1.759 1.00 95.00 154 MET A C 1
ATOM 1174 O O . MET A 1 154 ? -9.457 0.478 1.859 1.00 95.00 154 MET A O 1
ATOM 1178 N N . ASP A 1 155 ? -11.307 0.518 0.586 1.00 93.31 155 ASP A N 1
ATOM 1179 C CA . ASP A 1 155 ? -10.656 0.308 -0.706 1.00 93.31 155 ASP A CA 1
ATOM 1180 C C . ASP A 1 155 ? -9.590 1.389 -0.954 1.00 93.31 155 ASP A C 1
ATOM 1182 O O . ASP A 1 155 ? -9.872 2.589 -0.946 1.00 93.31 155 ASP A O 1
ATOM 1186 N N . GLY A 1 156 ? -8.343 0.957 -1.149 1.00 89.88 156 GLY A N 1
ATOM 1187 C CA . GLY A 1 156 ? -7.193 1.835 -1.366 1.00 89.88 156 GLY A CA 1
ATOM 1188 C C . GLY A 1 156 ? -6.757 2.665 -0.152 1.00 89.88 156 GLY A C 1
ATOM 1189 O O . GLY A 1 156 ? -5.854 3.490 -0.285 1.00 89.88 156 GLY A O 1
ATOM 1190 N N . ILE A 1 157 ? -7.332 2.442 1.037 1.00 91.81 157 ILE A N 1
ATOM 1191 C CA . ILE A 1 157 ? -6.878 3.077 2.282 1.00 91.81 157 ILE A CA 1
ATOM 1192 C C . ILE A 1 157 ? -5.699 2.279 2.854 1.00 91.81 157 ILE A C 1
ATOM 1194 O O . ILE A 1 157 ? -5.864 1.086 3.132 1.00 91.81 157 ILE A O 1
ATOM 1198 N N . PRO A 1 158 ? -4.499 2.875 3.020 1.00 90.75 158 PRO A N 1
ATOM 1199 C CA . PRO A 1 158 ? -3.336 2.162 3.538 1.00 90.75 158 PRO A CA 1
ATOM 1200 C C . PRO A 1 158 ? -3.583 1.630 4.949 1.00 90.75 158 PRO A C 1
ATOM 1202 O O . PRO A 1 158 ? -4.186 2.313 5.777 1.00 90.75 158 PRO A O 1
ATOM 1205 N N . SER A 1 159 ? -3.074 0.435 5.245 1.00 92.31 159 SER A N 1
ATOM 1206 C CA . SER A 1 159 ? -3.154 -0.144 6.583 1.00 92.31 159 SER A CA 1
ATOM 1207 C C . SER A 1 159 ? -1.832 -0.750 7.046 1.00 92.31 159 SER A C 1
ATOM 1209 O O . SER A 1 159 ? -1.006 -1.199 6.247 1.00 92.31 159 SER A O 1
ATOM 1211 N N . ILE A 1 160 ? -1.627 -0.753 8.363 1.00 91.50 160 ILE A N 1
ATOM 1212 C CA . ILE A 1 160 ? -0.501 -1.404 9.034 1.00 91.50 160 ILE A CA 1
ATOM 1213 C C . ILE A 1 160 ? -1.059 -2.548 9.877 1.00 91.50 160 ILE A C 1
ATOM 1215 O O . ILE A 1 160 ? -1.837 -2.325 10.806 1.00 91.50 160 ILE A O 1
ATOM 1219 N N . ARG A 1 161 ? -0.640 -3.778 9.566 1.00 91.44 161 ARG A N 1
ATOM 1220 C CA . ARG A 1 161 ? -1.021 -4.978 10.321 1.00 91.44 161 ARG A CA 1
ATOM 1221 C C . ARG A 1 161 ? -0.096 -5.208 11.509 1.00 91.44 161 ARG A C 1
ATOM 1223 O O . ARG A 1 161 ? 1.131 -5.226 11.376 1.00 91.44 161 ARG A O 1
ATOM 1230 N N . VAL A 1 162 ? -0.700 -5.451 12.662 1.00 89.75 162 VAL A N 1
ATOM 1231 C CA . VAL A 1 162 ? -0.022 -5.681 13.936 1.00 89.75 162 VAL A CA 1
ATOM 1232 C C . VAL A 1 162 ? 0.156 -7.182 14.136 1.00 89.75 162 VAL A C 1
ATOM 1234 O O . VAL A 1 162 ? -0.799 -7.904 14.399 1.00 89.75 162 VAL A O 1
ATOM 1237 N N . HIS A 1 163 ? 1.395 -7.655 14.006 1.00 77.12 163 HIS A N 1
ATOM 1238 C CA . HIS A 1 163 ? 1.714 -9.084 14.110 1.00 77.12 163 HIS A CA 1
ATOM 1239 C C . HIS A 1 163 ? 2.064 -9.514 15.547 1.00 77.12 163 HIS A C 1
ATOM 1241 O O . HIS A 1 163 ? 1.757 -10.634 15.934 1.00 77.12 163 HIS A O 1
ATOM 1247 N N . ASN A 1 164 ? 2.634 -8.608 16.354 1.00 73.38 164 ASN A N 1
ATOM 1248 C CA . ASN A 1 164 ? 3.037 -8.848 17.749 1.00 73.38 164 ASN A CA 1
ATOM 1249 C C . ASN A 1 164 ? 2.342 -7.861 18.705 1.00 73.38 164 ASN A C 1
ATOM 1251 O O . ASN A 1 164 ? 2.997 -7.121 19.441 1.00 73.38 164 ASN A O 1
ATOM 1255 N N . GLY A 1 165 ? 1.013 -7.788 18.641 1.00 73.31 165 GLY A N 1
ATOM 1256 C CA . GLY A 1 165 ? 0.225 -6.959 19.555 1.00 73.31 165 GLY A CA 1
ATOM 1257 C C . GLY A 1 165 ? 0.224 -7.523 20.980 1.00 73.31 165 GLY A C 1
ATOM 1258 O O . GLY A 1 165 ? 0.296 -8.733 21.173 1.00 73.31 165 GLY A O 1
ATOM 1259 N N . ILE A 1 166 ? 0.137 -6.643 21.981 1.00 84.31 166 ILE A N 1
ATOM 1260 C CA . ILE A 1 166 ? -0.086 -7.043 23.378 1.00 84.31 166 ILE A CA 1
ATOM 1261 C C . ILE A 1 166 ? -1.571 -7.369 23.544 1.00 84.31 166 ILE A C 1
ATOM 1263 O O . ILE A 1 166 ? -2.420 -6.512 23.287 1.00 84.31 166 ILE A O 1
ATOM 1267 N N . ASP A 1 167 ? -1.867 -8.577 24.017 1.00 92.69 167 ASP A N 1
ATOM 1268 C CA . ASP A 1 167 ? -3.222 -8.963 24.398 1.00 92.69 167 ASP A CA 1
ATOM 1269 C C . ASP A 1 167 ? -3.550 -8.457 25.795 1.00 92.69 167 ASP A C 1
ATOM 1271 O O . ASP A 1 167 ? -2.775 -8.618 26.742 1.00 92.69 167 ASP A O 1
ATOM 1275 N N . TYR A 1 168 ? -4.738 -7.882 25.935 1.00 94.38 168 TYR A N 1
ATOM 1276 C CA . TYR A 1 168 ? -5.248 -7.443 27.226 1.00 94.38 168 TYR A CA 1
ATOM 1277 C C . TYR A 1 168 ? -6.314 -8.427 27.685 1.00 94.38 168 TYR A C 1
ATOM 1279 O O . TYR A 1 168 ? -7.413 -8.470 27.128 1.00 94.38 168 TYR A O 1
ATOM 1287 N N . LYS A 1 169 ? -5.965 -9.234 28.689 1.00 94.94 169 LYS A N 1
ATOM 1288 C CA . LYS A 1 169 ? -6.832 -10.277 29.240 1.00 94.94 169 LYS A CA 1
ATOM 1289 C C . LYS A 1 169 ? -7.822 -9.701 30.254 1.00 94.94 169 LYS A C 1
ATOM 1291 O O . LYS A 1 169 ? -7.425 -9.036 31.211 1.00 94.94 169 LYS A O 1
ATOM 1296 N N . GLY A 1 170 ? -9.103 -9.966 30.022 1.00 91.19 170 GLY A N 1
ATOM 1297 C CA . GLY A 1 170 ? -10.190 -9.830 30.986 1.00 91.19 170 GLY A CA 1
ATOM 1298 C C . GLY A 1 170 ? -10.370 -11.116 31.797 1.00 91.19 170 GLY A C 1
ATOM 1299 O O . GLY A 1 170 ? -9.406 -11.834 32.050 1.00 91.19 170 GLY A O 1
ATOM 1300 N N . ALA A 1 171 ? -11.604 -11.405 32.217 1.00 88.94 171 ALA A N 1
ATOM 1301 C CA . ALA A 1 171 ? -11.897 -12.583 33.035 1.00 88.94 171 ALA A CA 1
ATOM 1302 C C . ALA A 1 171 ? -11.900 -13.889 32.224 1.00 88.94 171 ALA A C 1
ATOM 1304 O O . ALA A 1 171 ? -11.248 -14.849 32.620 1.00 88.94 171 ALA A O 1
ATOM 1305 N N . THR A 1 172 ? -12.627 -13.923 31.101 1.00 93.31 172 THR A N 1
ATOM 1306 C CA . THR A 1 172 ? -12.740 -15.122 30.237 1.00 93.31 172 THR A CA 1
ATOM 1307 C C . THR A 1 172 ? -12.354 -14.868 28.780 1.00 93.31 172 THR A C 1
ATOM 1309 O O . THR A 1 172 ? -12.398 -15.760 27.937 1.00 93.31 172 THR A O 1
ATOM 1312 N N . ARG A 1 173 ? -11.999 -13.621 28.468 1.00 95.19 173 ARG A N 1
ATOM 1313 C CA . ARG A 1 173 ? -11.774 -13.120 27.112 1.00 95.19 173 ARG A CA 1
ATOM 1314 C C . ARG A 1 173 ? -10.590 -12.180 27.094 1.00 95.19 173 ARG A C 1
ATOM 1316 O O . ARG A 1 173 ? -10.244 -11.598 28.122 1.00 95.19 173 ARG A O 1
ATOM 1323 N N . PHE A 1 174 ? -10.024 -11.958 25.920 1.00 96.12 174 PHE A N 1
ATOM 1324 C CA . PHE A 1 174 ? -9.001 -10.943 25.709 1.00 96.12 174 PHE A CA 1
ATOM 1325 C C . PHE A 1 174 ? -9.322 -10.075 24.496 1.00 96.12 174 PHE A C 1
ATOM 1327 O O . PHE A 1 174 ? -10.066 -10.474 23.600 1.00 96.12 174 PHE A O 1
ATOM 1334 N N . ILE A 1 175 ? -8.779 -8.860 24.487 1.00 96.81 175 ILE A N 1
ATOM 1335 C CA . ILE A 1 175 ? -8.868 -7.939 23.353 1.00 96.81 175 ILE A CA 1
ATOM 1336 C C . ILE A 1 175 ? -7.505 -7.800 22.684 1.00 96.81 175 ILE A C 1
ATOM 1338 O O . ILE A 1 175 ? -6.487 -7.610 23.359 1.00 96.81 175 ILE A O 1
ATOM 1342 N N . ARG A 1 176 ? -7.506 -7.879 21.351 1.00 95.38 176 ARG A N 1
ATOM 1343 C CA . ARG A 1 176 ? -6.319 -7.763 20.501 1.00 95.38 176 ARG A CA 1
ATOM 1344 C C . ARG A 1 176 ? -6.502 -6.670 19.460 1.00 95.38 176 ARG A C 1
ATOM 1346 O O . ARG A 1 176 ? -7.458 -6.701 18.688 1.00 95.38 176 ARG A O 1
ATOM 1353 N N . TRP A 1 177 ? -5.547 -5.749 19.391 1.00 96.25 177 TRP A N 1
ATOM 1354 C CA . TRP A 1 177 ? -5.400 -4.820 18.270 1.00 96.25 177 TRP A CA 1
ATOM 1355 C C . TRP A 1 177 ? -4.685 -5.523 17.110 1.00 96.25 177 TRP A C 1
ATOM 1357 O O . TRP A 1 177 ? -3.634 -6.129 17.313 1.00 96.25 177 TRP A O 1
ATOM 1367 N N . THR A 1 178 ? -5.261 -5.466 15.909 1.00 94.88 178 THR A N 1
ATOM 1368 C CA . THR A 1 178 ? -4.787 -6.252 14.751 1.00 94.88 178 THR A CA 1
ATOM 1369 C C . THR A 1 178 ? -4.351 -5.408 13.565 1.00 94.88 178 THR A C 1
ATOM 1371 O O . THR A 1 178 ? -3.483 -5.825 12.802 1.00 94.88 178 THR A O 1
ATOM 1374 N N . GLU A 1 179 ? -4.930 -4.225 13.390 1.00 95.19 179 GLU A N 1
ATOM 1375 C CA . GLU A 1 179 ? -4.687 -3.400 12.212 1.00 95.19 179 GLU A CA 1
ATOM 1376 C C . GLU A 1 179 ? -5.008 -1.934 12.507 1.00 95.19 179 GLU A C 1
ATOM 1378 O O . GLU A 1 179 ? -5.848 -1.629 13.358 1.00 95.19 179 GLU A O 1
ATOM 1383 N N . VAL A 1 180 ? -4.330 -1.021 11.817 1.00 95.94 180 VAL A N 1
ATOM 1384 C CA . VAL A 1 180 ? -4.689 0.400 11.764 1.00 95.94 180 VAL A CA 1
ATOM 1385 C C . VAL A 1 180 ? -4.758 0.860 10.314 1.00 95.94 180 VAL A C 1
ATOM 1387 O O . VAL A 1 180 ? -3.822 0.630 9.552 1.00 95.94 180 VAL A O 1
ATOM 1390 N N . PHE A 1 181 ? -5.860 1.503 9.945 1.00 95.88 181 PHE A N 1
ATOM 1391 C CA . PHE A 1 181 ? -6.076 2.162 8.661 1.00 95.88 181 PHE A CA 1
ATOM 1392 C C . PHE A 1 181 ? -5.715 3.642 8.772 1.00 95.88 181 PHE A C 1
ATOM 1394 O O . PHE A 1 181 ? -6.131 4.323 9.710 1.00 95.88 181 PHE A O 1
ATOM 1401 N N . ILE A 1 182 ? -4.958 4.141 7.799 1.00 93.56 182 ILE A N 1
ATOM 1402 C CA . ILE A 1 182 ? -4.532 5.537 7.699 1.00 93.56 182 ILE A CA 1
ATOM 1403 C C . ILE A 1 182 ? -5.483 6.226 6.716 1.00 93.56 182 ILE A C 1
ATOM 1405 O O . ILE A 1 182 ? -5.213 6.297 5.520 1.00 93.56 182 ILE A O 1
ATOM 1409 N N . ILE A 1 183 ? -6.637 6.674 7.219 1.00 92.75 183 ILE A N 1
ATOM 1410 C CA . ILE A 1 183 ? -7.707 7.275 6.401 1.00 92.75 183 ILE A CA 1
ATOM 1411 C C . ILE A 1 183 ? -7.270 8.639 5.872 1.00 92.75 183 ILE A C 1
ATOM 1413 O O . ILE A 1 183 ? -7.521 8.980 4.717 1.00 92.75 183 ILE A O 1
ATOM 1417 N N . LYS A 1 184 ? -6.612 9.423 6.726 1.00 88.56 184 LYS A N 1
ATOM 1418 C CA . LYS A 1 184 ? -6.008 10.692 6.346 1.00 88.56 184 LYS A CA 1
ATOM 1419 C C . LYS A 1 184 ? -4.715 10.885 7.119 1.00 88.56 184 LYS A C 1
ATOM 1421 O O . LYS A 1 184 ? -4.670 10.671 8.326 1.00 88.56 184 LYS A O 1
ATOM 1426 N N . SER A 1 185 ? -3.685 11.321 6.422 1.00 82.94 185 SER A N 1
ATOM 1427 C CA . SER A 1 185 ? -2.445 11.809 7.004 1.00 82.94 185 SER A CA 1
ATOM 1428 C C . SER A 1 185 ? -2.006 12.945 6.101 1.00 82.94 185 SER A C 1
ATOM 1430 O O . SER A 1 185 ? -1.804 12.708 4.911 1.00 82.94 185 SER A O 1
ATOM 1432 N N . ASP A 1 186 ? -1.946 14.172 6.617 1.00 72.44 186 ASP A N 1
ATOM 1433 C CA . ASP A 1 186 ? -1.380 15.274 5.843 1.00 72.44 186 ASP A CA 1
ATOM 1434 C C . ASP A 1 186 ? 0.106 14.970 5.588 1.00 72.44 186 ASP A C 1
ATOM 1436 O O . ASP A 1 186 ? 0.962 15.065 6.471 1.00 72.44 186 ASP A O 1
ATOM 1440 N N . ASP A 1 187 ? 0.392 14.550 4.355 1.00 54.56 187 ASP A N 1
ATOM 1441 C CA . ASP A 1 187 ? 1.734 14.506 3.794 1.00 54.56 187 ASP A CA 1
ATOM 1442 C C . ASP A 1 187 ? 2.160 15.951 3.546 1.00 54.56 187 ASP A C 1
ATOM 1444 O O . ASP A 1 187 ? 1.863 16.547 2.506 1.00 54.56 187 ASP A O 1
ATOM 1448 N N . HIS A 1 188 ? 2.881 16.546 4.494 1.00 43.69 188 HIS A N 1
ATOM 1449 C CA . HIS A 1 188 ? 3.739 17.652 4.109 1.00 43.69 188 HIS A CA 1
ATOM 1450 C C . HIS A 1 188 ? 4.754 17.098 3.110 1.00 43.69 188 HIS A C 1
ATOM 1452 O O . HIS A 1 188 ? 5.611 16.280 3.438 1.00 43.69 188 HIS A O 1
ATOM 1458 N N . SER A 1 189 ? 4.613 17.551 1.868 1.00 39.78 189 SER A N 1
ATOM 1459 C CA . SER A 1 189 ? 5.370 17.227 0.658 1.00 39.78 189 SER A CA 1
ATOM 1460 C C . SER A 1 189 ? 6.865 17.590 0.713 1.00 39.78 189 SER A C 1
ATOM 1462 O O . SER A 1 189 ? 7.463 17.967 -0.291 1.00 39.78 189 SER A O 1
ATOM 1464 N N . SER A 1 190 ? 7.489 17.502 1.883 1.00 34.34 190 SER A N 1
ATOM 1465 C CA . SER A 1 190 ? 8.897 17.799 2.111 1.00 34.34 190 SER A CA 1
ATOM 1466 C C . SER A 1 190 ? 9.282 17.368 3.527 1.00 34.34 190 SER A C 1
ATOM 1468 O O . SER A 1 190 ? 9.248 18.170 4.454 1.00 34.34 190 SER A O 1
ATOM 1470 N N . GLY A 1 191 ? 9.682 16.103 3.669 1.00 35.44 191 GLY A N 1
ATOM 1471 C CA . GLY A 1 191 ? 10.368 15.596 4.857 1.00 35.44 191 GLY A CA 1
ATOM 1472 C C . GLY A 1 191 ? 9.499 14.737 5.770 1.00 35.44 191 GLY A C 1
ATOM 1473 O O . GLY A 1 191 ? 8.777 15.257 6.604 1.00 35.44 191 GLY A O 1
ATOM 1474 N N . VAL A 1 192 ? 9.650 13.418 5.630 1.00 38.38 192 VAL A N 1
ATOM 1475 C CA . VAL A 1 192 ? 9.652 12.434 6.726 1.00 38.38 192 VAL A CA 1
ATOM 1476 C C . VAL A 1 192 ? 8.693 12.759 7.887 1.00 38.38 192 VAL A C 1
ATOM 1478 O O . VAL A 1 192 ? 9.137 13.016 9.003 1.00 38.38 192 VAL A O 1
ATOM 1481 N N . ASN A 1 193 ? 7.379 12.670 7.668 1.00 42.84 193 ASN A N 1
ATOM 1482 C CA . ASN A 1 193 ? 6.532 12.178 8.754 1.00 42.84 193 ASN A CA 1
ATOM 1483 C C . ASN A 1 193 ? 6.841 10.683 8.857 1.00 42.84 193 ASN A C 1
ATOM 1485 O O . ASN A 1 193 ? 6.357 9.867 8.074 1.00 42.84 193 ASN A O 1
ATOM 1489 N N . ASP A 1 194 ? 7.788 10.354 9.734 1.00 51.22 194 ASP A N 1
ATOM 1490 C CA . ASP A 1 194 ? 8.338 9.013 9.851 1.00 51.22 194 ASP A CA 1
ATOM 1491 C C . ASP A 1 194 ? 7.182 8.052 10.200 1.00 51.22 194 ASP A C 1
ATOM 1493 O O . ASP A 1 194 ? 6.445 8.321 11.156 1.00 51.22 194 ASP A O 1
ATOM 1497 N N . PRO A 1 195 ? 6.985 6.914 9.503 1.00 55.72 195 PRO A N 1
ATOM 1498 C CA . PRO A 1 195 ? 6.015 5.882 9.900 1.00 55.72 195 PRO A CA 1
ATOM 1499 C C . PRO A 1 195 ? 6.125 5.481 11.384 1.00 55.72 195 PRO A C 1
ATOM 1501 O O . PRO A 1 195 ? 5.186 4.945 11.975 1.00 55.72 195 PRO A O 1
ATOM 1504 N N . VAL A 1 196 ? 7.267 5.762 12.011 1.00 56.38 196 VAL A N 1
ATOM 1505 C CA . VAL A 1 196 ? 7.516 5.661 13.450 1.00 56.38 196 VAL A CA 1
ATOM 1506 C C . VAL A 1 196 ? 6.513 6.463 14.299 1.00 56.38 196 VAL A C 1
ATOM 1508 O O . VAL A 1 196 ? 6.109 5.969 15.355 1.00 56.38 196 VAL A O 1
ATOM 1511 N N . ASP A 1 197 ? 6.057 7.639 13.868 1.00 77.06 197 ASP A N 1
ATOM 1512 C CA . ASP A 1 197 ? 5.160 8.484 14.668 1.00 77.06 197 ASP A CA 1
ATOM 1513 C C . ASP A 1 197 ? 3.700 8.026 14.593 1.00 77.06 197 ASP A C 1
ATOM 1515 O O . ASP A 1 197 ? 3.044 7.928 15.634 1.00 77.06 197 ASP A O 1
ATOM 1519 N N . ILE A 1 198 ? 3.228 7.587 13.417 1.00 84.44 198 ILE A N 1
ATOM 1520 C CA . ILE A 1 198 ? 1.920 6.918 13.286 1.00 84.44 198 ILE A CA 1
ATOM 1521 C C . ILE A 1 198 ? 1.895 5.638 14.127 1.00 84.44 198 ILE A C 1
ATOM 1523 O O . ILE A 1 198 ? 0.907 5.376 14.812 1.00 84.44 198 ILE A O 1
ATOM 1527 N N . ASN A 1 199 ? 2.983 4.862 14.145 1.00 85.56 199 ASN A N 1
ATOM 1528 C CA . ASN A 1 199 ? 3.073 3.651 14.964 1.00 85.56 199 ASN A CA 1
ATOM 1529 C C . ASN A 1 199 ? 2.996 3.952 16.471 1.00 85.56 199 ASN A C 1
ATOM 1531 O O . ASN A 1 199 ? 2.252 3.284 17.192 1.00 85.56 199 ASN A O 1
ATOM 1535 N N . LYS A 1 200 ? 3.724 4.967 16.962 1.00 88.25 200 LYS A N 1
ATOM 1536 C CA . LYS A 1 200 ? 3.674 5.383 18.378 1.00 88.25 200 LYS A CA 1
ATOM 1537 C C . LYS A 1 200 ? 2.295 5.906 18.777 1.00 88.25 200 LYS A C 1
ATOM 1539 O O . LYS A 1 200 ? 1.791 5.565 19.853 1.00 88.25 200 LYS A O 1
ATOM 1544 N N . LEU A 1 201 ? 1.696 6.731 17.921 1.00 90.31 201 LEU A N 1
ATOM 1545 C CA . LEU A 1 201 ? 0.371 7.299 18.131 1.00 90.31 201 LEU A CA 1
ATOM 1546 C C . LEU A 1 201 ? -0.694 6.198 18.158 1.00 90.31 201 LEU A C 1
ATOM 1548 O O . LEU A 1 201 ? -1.422 6.075 19.144 1.00 90.31 201 LEU A O 1
ATOM 1552 N N . SER A 1 202 ? -0.710 5.338 17.138 1.00 92.94 202 SER A N 1
ATOM 1553 C CA . SER A 1 202 ? -1.617 4.188 17.055 1.00 92.94 202 SER A CA 1
ATOM 1554 C C . SER A 1 202 ? -1.445 3.259 18.256 1.00 92.94 202 SER A C 1
ATOM 1556 O O . SER A 1 202 ? -2.429 2.860 18.867 1.00 92.94 202 SER A O 1
ATOM 1558 N N . GLY A 1 203 ? -0.206 2.982 18.677 1.00 93.31 203 GLY A N 1
ATOM 1559 C CA . GLY A 1 203 ? 0.066 2.175 19.867 1.00 93.31 203 GLY A CA 1
ATOM 1560 C C . GLY A 1 203 ? -0.467 2.795 21.162 1.00 93.31 203 GLY A C 1
ATOM 1561 O O . GLY A 1 203 ? -0.982 2.080 22.023 1.00 93.31 203 GLY A O 1
ATOM 1562 N N . SER A 1 204 ? -0.398 4.122 21.297 1.00 94.00 204 SER A N 1
ATOM 1563 C CA . SER A 1 204 ? -0.939 4.838 22.461 1.00 94.00 204 SER A CA 1
ATOM 1564 C C . SER A 1 204 ? -2.469 4.780 22.501 1.00 94.00 204 SER A C 1
ATOM 1566 O O . SER A 1 204 ? -3.042 4.484 23.551 1.00 94.00 204 SER A O 1
ATOM 1568 N N . ILE A 1 205 ? -3.122 4.988 21.353 1.00 95.62 205 ILE A N 1
ATOM 1569 C CA . ILE A 1 205 ? -4.581 4.872 21.197 1.00 95.62 205 ILE A CA 1
ATOM 1570 C C . ILE A 1 205 ? -5.034 3.432 21.468 1.00 95.62 205 ILE A C 1
ATOM 1572 O O . ILE A 1 205 ? -5.987 3.210 22.217 1.00 95.62 205 ILE A O 1
ATOM 1576 N N . ALA A 1 206 ? -4.329 2.442 20.914 1.00 96.25 206 ALA A N 1
ATOM 1577 C CA . ALA A 1 206 ? -4.625 1.030 21.115 1.00 96.25 206 ALA A CA 1
ATOM 1578 C C . ALA A 1 206 ? -4.540 0.635 22.590 1.00 96.25 206 ALA A C 1
ATOM 1580 O O . ALA A 1 206 ? -5.462 0.017 23.117 1.00 96.25 206 ALA A O 1
ATOM 1581 N N . LYS A 1 207 ? -3.471 1.046 23.280 1.00 95.75 207 LYS A N 1
ATOM 1582 C CA . LYS A 1 207 ? -3.289 0.782 24.711 1.00 95.75 207 LYS A CA 1
ATOM 1583 C C . LYS A 1 207 ? -4.426 1.364 25.553 1.00 95.75 207 LYS A C 1
ATOM 1585 O O . LYS A 1 207 ? -4.951 0.655 26.409 1.00 95.75 207 LYS A O 1
ATOM 1590 N N . ALA A 1 208 ? -4.803 2.619 25.314 1.00 96.81 208 ALA A N 1
ATOM 1591 C CA . ALA A 1 208 ? -5.909 3.265 26.023 1.00 96.81 208 ALA A CA 1
ATOM 1592 C C . ALA A 1 208 ? -7.256 2.584 25.730 1.00 96.81 208 ALA A C 1
ATOM 1594 O O . ALA A 1 208 ? -8.021 2.312 26.651 1.00 96.81 208 ALA A O 1
ATOM 1595 N N . THR A 1 209 ? -7.505 2.211 24.471 1.00 97.44 209 THR A N 1
ATOM 1596 C CA . THR A 1 209 ? -8.711 1.467 24.069 1.00 97.44 209 THR A CA 1
ATOM 1597 C C . THR A 1 209 ? -8.801 0.122 24.787 1.00 97.44 209 THR A C 1
ATOM 1599 O O . THR A 1 209 ? -9.825 -0.201 25.391 1.00 97.44 209 THR A O 1
ATOM 1602 N N . CYS A 1 210 ? -7.720 -0.662 24.772 1.00 96.50 210 CYS A N 1
ATOM 1603 C CA . CYS A 1 210 ? -7.686 -1.953 25.448 1.00 96.50 210 CYS A CA 1
ATOM 1604 C C . CYS A 1 210 ? -7.879 -1.800 26.964 1.00 96.50 210 CYS A C 1
ATOM 1606 O O . CYS A 1 210 ? -8.666 -2.541 27.549 1.00 96.50 210 CYS A O 1
ATOM 1608 N N . ALA A 1 211 ? -7.226 -0.817 27.595 1.00 95.50 211 ALA A N 1
ATOM 1609 C CA . ALA A 1 211 ? -7.387 -0.537 29.023 1.00 95.50 211 ALA A CA 1
ATOM 1610 C C . ALA A 1 211 ? -8.836 -0.165 29.393 1.00 95.50 211 ALA A C 1
ATOM 1612 O O . ALA A 1 211 ? -9.357 -0.660 30.394 1.00 95.50 211 ALA A O 1
ATOM 1613 N N . ALA A 1 212 ? -9.504 0.637 28.559 1.00 96.75 212 ALA A N 1
ATOM 1614 C CA . ALA A 1 212 ? -10.897 1.036 28.753 1.00 96.75 212 ALA A CA 1
ATOM 1615 C C . ALA A 1 212 ? -11.879 -0.140 28.643 1.00 96.75 212 ALA A C 1
ATOM 1617 O O . ALA A 1 212 ? -12.882 -0.185 29.361 1.00 96.75 212 ALA A O 1
ATOM 1618 N N . LEU A 1 213 ? -11.624 -1.081 27.731 1.00 97.06 213 LEU A N 1
ATOM 1619 C CA . LEU A 1 213 ? -12.578 -2.141 27.392 1.00 97.06 213 LEU A CA 1
ATOM 1620 C C . LEU A 1 213 ? -12.311 -3.478 28.089 1.00 97.06 213 LEU A C 1
ATOM 1622 O O . LEU A 1 213 ? -13.222 -4.298 28.148 1.00 97.06 213 LEU A O 1
ATOM 1626 N N . VAL A 1 214 ? -11.124 -3.704 28.667 1.00 96.50 214 VAL A N 1
ATOM 1627 C CA . VAL A 1 214 ? -10.729 -5.009 29.241 1.00 96.50 214 VAL A CA 1
ATOM 1628 C C . VAL A 1 214 ? -11.706 -5.551 30.298 1.00 96.50 214 VAL A C 1
ATOM 1630 O O . VAL A 1 214 ? -11.923 -6.755 30.393 1.00 96.50 214 VAL A O 1
ATOM 1633 N N . LYS A 1 215 ? -12.354 -4.668 31.069 1.00 95.19 215 LYS A N 1
ATOM 1634 C CA . LYS A 1 215 ? -13.351 -5.047 32.091 1.00 95.19 215 LYS A CA 1
ATOM 1635 C C . LYS A 1 215 ? -14.753 -5.294 31.524 1.00 95.19 215 LYS A C 1
ATOM 1637 O O . LYS A 1 215 ? -15.635 -5.730 32.255 1.00 95.19 215 LYS A O 1
ATOM 1642 N N . LEU A 1 216 ? -14.972 -4.974 30.251 1.00 96.31 216 LEU A N 1
ATOM 1643 C CA . LEU A 1 216 ? -16.268 -5.008 29.572 1.00 96.31 216 LEU A CA 1
ATOM 1644 C C . LEU A 1 216 ? -16.309 -6.056 28.446 1.00 96.31 216 LEU A C 1
ATOM 1646 O O . LEU A 1 216 ? -17.312 -6.139 27.737 1.00 96.31 216 LEU A O 1
ATOM 1650 N N . LEU A 1 217 ? -15.252 -6.860 28.279 1.00 96.69 217 LEU A N 1
ATOM 1651 C CA . LEU A 1 217 ? -15.121 -7.824 27.179 1.00 96.69 217 LEU A CA 1
ATOM 1652 C C . LEU A 1 217 ? -16.222 -8.886 27.181 1.00 96.69 217 LEU A C 1
ATOM 1654 O O . LEU A 1 217 ? -16.761 -9.202 26.123 1.00 96.69 217 LEU A O 1
ATOM 1658 N N . ASP A 1 218 ? -16.602 -9.394 28.354 1.00 95.69 218 ASP A N 1
ATOM 1659 C CA . ASP A 1 218 ? -17.682 -10.381 28.473 1.00 95.69 218 ASP A CA 1
ATOM 1660 C C . ASP A 1 218 ? -19.034 -9.796 28.033 1.00 95.69 218 ASP A C 1
ATOM 1662 O O . ASP A 1 218 ? -19.812 -10.460 27.344 1.00 95.69 218 ASP A O 1
ATOM 1666 N N . LEU A 1 219 ? -19.292 -8.523 28.360 1.00 95.81 219 LEU A N 1
ATOM 1667 C CA . LEU A 1 219 ? -20.500 -7.814 27.932 1.00 95.81 219 LEU A CA 1
ATOM 1668 C C . LEU A 1 219 ? -20.499 -7.565 26.421 1.00 95.81 219 LEU A C 1
ATOM 1670 O O . LEU A 1 219 ? -21.524 -7.769 25.778 1.00 95.81 219 LEU A O 1
ATOM 1674 N N . LEU A 1 220 ? -19.366 -7.128 25.859 1.00 96.12 220 LEU A N 1
ATOM 1675 C CA . LEU A 1 220 ? -19.204 -6.921 24.414 1.00 96.12 220 LEU A CA 1
ATOM 1676 C C . LEU A 1 22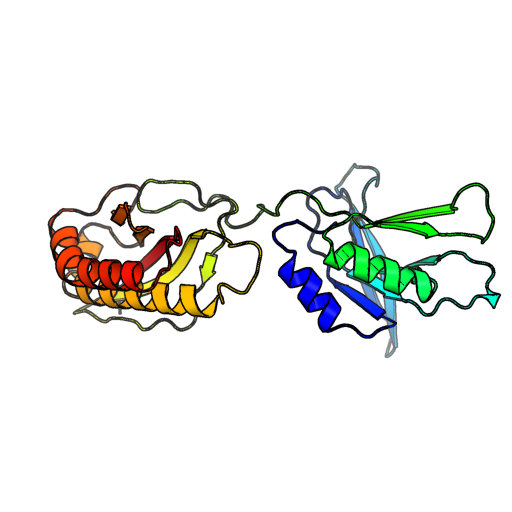0 ? -19.484 -8.211 23.641 1.00 96.12 220 LEU A C 1
ATOM 1678 O O . LEU A 1 220 ? -20.307 -8.219 22.729 1.00 96.12 220 LEU A O 1
ATOM 1682 N N . ALA A 1 221 ? -18.860 -9.314 24.050 1.00 95.06 221 ALA A N 1
ATOM 1683 C CA . ALA A 1 221 ? -19.032 -10.598 23.388 1.00 95.06 221 ALA A CA 1
ATOM 1684 C C . ALA A 1 221 ? -20.457 -11.152 23.525 1.00 95.06 221 ALA A C 1
ATOM 1686 O O . ALA A 1 221 ? -21.008 -11.648 22.547 1.00 95.06 221 ALA A O 1
ATOM 1687 N N . THR A 1 222 ? -21.086 -11.013 24.700 1.00 95.06 222 THR A N 1
ATOM 1688 C CA . THR A 1 222 ? -22.492 -11.418 24.904 1.00 95.06 222 THR A CA 1
ATOM 1689 C C . THR A 1 222 ? -23.445 -10.628 24.001 1.00 95.06 222 THR A C 1
ATOM 1691 O O . THR A 1 222 ? -24.448 -11.166 23.538 1.00 95.06 222 THR A O 1
ATOM 1694 N N . ALA A 1 223 ? -23.118 -9.368 23.705 1.00 94.50 223 ALA A N 1
ATOM 1695 C CA . ALA A 1 223 ? -23.851 -8.529 22.760 1.00 94.50 223 ALA A CA 1
ATOM 1696 C C . ALA A 1 223 ? -23.484 -8.787 21.281 1.00 94.50 223 ALA A C 1
ATOM 1698 O O . ALA A 1 223 ? -24.003 -8.102 20.403 1.00 94.50 223 ALA A O 1
ATOM 1699 N N . GLY A 1 224 ? -22.593 -9.742 20.987 1.00 94.69 224 GLY A N 1
ATOM 1700 C CA . GLY A 1 224 ? -22.117 -10.041 19.631 1.00 94.69 224 GLY A CA 1
ATOM 1701 C C . GLY A 1 224 ? -21.096 -9.040 19.073 1.00 94.69 224 GLY A C 1
ATOM 1702 O O . GLY A 1 224 ? -20.684 -9.163 17.923 1.00 94.69 224 GLY A O 1
ATOM 1703 N N . LEU A 1 225 ? -20.642 -8.076 19.878 1.00 96.81 225 LEU A N 1
ATOM 1704 C CA . LEU A 1 225 ? -19.734 -6.997 19.478 1.00 96.81 225 LEU A CA 1
ATOM 1705 C C . LEU A 1 225 ? -18.278 -7.469 19.582 1.00 96.81 225 LEU A C 1
ATOM 1707 O O . LEU A 1 225 ? -17.538 -7.097 20.493 1.00 96.81 225 LEU A O 1
ATOM 1711 N N . THR A 1 226 ? -17.883 -8.362 18.675 1.00 96.06 226 THR A N 1
ATOM 1712 C CA . THR A 1 226 ? -16.573 -9.038 18.720 1.00 96.06 226 THR A CA 1
ATOM 1713 C C . THR A 1 226 ? -15.521 -8.384 17.832 1.00 96.06 226 THR A C 1
ATOM 1715 O O . THR A 1 226 ? -14.345 -8.408 18.185 1.00 96.06 226 THR A O 1
ATOM 1718 N N . LYS A 1 227 ? -15.919 -7.749 16.724 1.00 97.69 227 LYS A N 1
ATOM 1719 C CA . LYS A 1 227 ? -15.048 -6.912 15.888 1.00 97.69 227 LYS A CA 1
ATOM 1720 C C . LYS A 1 227 ? -15.356 -5.443 16.148 1.00 97.69 227 LYS A C 1
ATOM 1722 O O . LYS A 1 227 ? -16.459 -4.980 15.864 1.00 97.69 227 LYS A O 1
ATOM 1727 N N . LEU A 1 228 ? -14.380 -4.706 16.659 1.00 98.12 228 LEU A N 1
ATOM 1728 C CA . LEU A 1 228 ? -14.530 -3.307 17.049 1.00 98.12 228 LEU A CA 1
ATOM 1729 C C . LEU A 1 228 ? -13.653 -2.418 16.170 1.00 98.12 228 LEU A C 1
ATOM 1731 O O . LEU A 1 228 ? -12.530 -2.789 15.826 1.00 98.12 228 LEU A O 1
ATOM 1735 N N . GLY A 1 229 ? -14.149 -1.230 15.851 1.00 98.25 229 GLY A N 1
ATOM 1736 C CA . GLY A 1 229 ? -13.367 -0.147 15.266 1.00 98.25 229 GLY A CA 1
ATOM 1737 C C . GLY A 1 229 ? -13.329 1.045 16.203 1.00 98.25 229 GLY A C 1
ATOM 1738 O O . GLY A 1 229 ? -14.340 1.372 16.828 1.00 98.25 229 GLY A O 1
ATOM 1739 N N . VAL A 1 230 ? -12.177 1.704 16.271 1.00 98.38 230 VAL A N 1
ATOM 1740 C CA . VAL A 1 230 ? -12.019 3.019 16.898 1.00 98.38 230 VAL A CA 1
ATOM 1741 C C . VAL A 1 230 ? -11.368 3.947 15.885 1.00 98.38 230 VAL A C 1
ATOM 1743 O O . VAL A 1 230 ? -10.201 3.761 15.541 1.00 98.38 230 VAL A O 1
ATOM 1746 N N . ARG A 1 231 ? -12.122 4.934 15.400 1.00 98.25 231 ARG A N 1
ATOM 1747 C CA . ARG A 1 231 ? -11.645 5.956 14.468 1.00 98.25 231 ARG A CA 1
ATOM 1748 C C . ARG A 1 231 ? -11.349 7.232 15.232 1.00 98.25 231 ARG A C 1
ATOM 1750 O O . ARG A 1 231 ? -12.229 7.767 15.890 1.00 98.25 231 ARG A O 1
ATOM 1757 N N . THR A 1 232 ? -10.121 7.718 15.156 1.00 97.00 232 THR A N 1
ATOM 1758 C CA . THR A 1 232 ? -9.666 8.925 15.848 1.00 97.00 232 THR A CA 1
ATOM 1759 C C . THR A 1 232 ? -9.358 10.022 14.846 1.00 97.00 232 THR A C 1
ATOM 1761 O O . THR A 1 232 ? -8.657 9.773 13.864 1.00 97.00 232 THR A O 1
ATOM 1764 N N . THR A 1 233 ? -9.812 11.232 15.144 1.00 94.88 233 THR A N 1
ATOM 1765 C CA . THR A 1 233 ? -9.524 12.456 14.395 1.00 94.88 233 THR A CA 1
ATOM 1766 C C . THR A 1 233 ? -8.625 13.331 15.257 1.00 94.88 233 THR A C 1
ATOM 1768 O O . THR A 1 233 ? -8.973 13.654 16.395 1.00 94.88 233 THR A O 1
ATOM 1771 N N . ILE A 1 234 ? -7.456 13.685 14.730 1.00 91.31 234 ILE A N 1
ATOM 1772 C CA . ILE A 1 234 ? -6.450 14.503 15.406 1.00 91.31 234 ILE A CA 1
ATOM 1773 C C . ILE A 1 234 ? -6.188 15.709 14.515 1.00 91.31 234 ILE A C 1
ATOM 1775 O O . ILE A 1 234 ? -5.561 15.600 13.462 1.00 91.31 234 ILE A O 1
ATOM 1779 N N . HIS A 1 235 ? -6.739 16.840 14.939 1.00 88.50 235 HIS A N 1
ATOM 1780 C CA . HIS A 1 235 ? -6.587 18.147 14.318 1.00 88.50 235 HIS A CA 1
ATOM 1781 C C . HIS A 1 235 ? -6.809 19.222 15.399 1.00 88.50 235 HIS A C 1
ATOM 1783 O O . HIS A 1 235 ? -7.666 19.003 16.264 1.00 88.50 235 HIS A O 1
ATOM 1789 N N . PRO A 1 236 ? -6.108 20.372 15.365 1.00 83.12 236 PRO A N 1
ATOM 1790 C CA . PRO A 1 236 ? -6.278 21.446 16.351 1.00 83.12 236 PRO A CA 1
ATOM 1791 C C . PRO A 1 236 ? -7.734 21.888 16.548 1.00 83.12 236 PRO A C 1
ATOM 1793 O O . PRO A 1 236 ? -8.189 22.030 17.680 1.00 83.12 236 PRO A O 1
ATOM 1796 N N . ASP A 1 237 ? -8.483 22.023 15.450 1.00 86.44 237 ASP A N 1
ATOM 1797 C CA . ASP A 1 237 ? -9.885 22.471 15.485 1.00 86.44 237 ASP A CA 1
ATOM 1798 C C . ASP A 1 237 ? -10.902 21.343 15.701 1.00 86.44 237 ASP A C 1
ATOM 1800 O O . ASP A 1 237 ? -12.068 21.602 15.996 1.00 86.44 237 ASP A O 1
ATOM 1804 N N . ASN A 1 238 ? -10.502 20.085 15.498 1.00 86.94 238 ASN A N 1
ATOM 1805 C CA . ASN A 1 238 ? -11.427 18.956 15.516 1.00 86.94 238 ASN A CA 1
ATOM 1806 C C . ASN A 1 238 ? -10.731 17.696 16.035 1.00 86.94 238 ASN A C 1
ATOM 1808 O O . ASN A 1 238 ? -10.212 16.888 15.264 1.00 86.94 238 ASN A O 1
ATOM 1812 N N . VAL A 1 239 ? -10.729 17.545 17.358 1.00 91.94 239 VAL A N 1
ATOM 1813 C CA . VAL A 1 239 ? -10.193 16.371 18.047 1.00 91.94 239 VAL A CA 1
ATOM 1814 C C . VAL A 1 239 ? -11.321 15.525 18.615 1.00 91.94 239 VAL A C 1
ATOM 1816 O O . VAL A 1 239 ? -12.202 16.024 19.315 1.00 91.94 239 VAL A O 1
ATOM 1819 N N . GLY A 1 240 ? -11.292 14.228 18.334 1.00 94.88 240 GLY A N 1
ATOM 1820 C CA . GLY A 1 240 ? -12.314 13.315 18.824 1.00 94.88 240 GLY A CA 1
ATOM 1821 C C . GLY A 1 240 ? -12.113 11.889 18.348 1.00 94.88 240 GLY A C 1
ATOM 1822 O O . GLY A 1 240 ? -11.157 11.574 17.636 1.00 94.88 240 GLY A O 1
ATOM 1823 N N . TYR A 1 241 ? -13.029 11.017 18.751 1.00 97.56 241 TYR A N 1
ATOM 1824 C CA . TYR A 1 241 ? -13.067 9.649 18.266 1.00 97.56 241 TYR A CA 1
ATOM 1825 C C . TYR A 1 241 ? -14.500 9.158 18.084 1.00 97.56 241 TYR A C 1
ATOM 1827 O O . TYR A 1 241 ? -15.447 9.661 18.687 1.00 97.56 241 TYR A O 1
ATOM 1835 N N . GLU A 1 242 ? -14.628 8.129 17.263 1.00 97.44 242 GLU A N 1
ATOM 1836 C CA . GLU A 1 242 ? -15.820 7.320 17.104 1.00 97.44 242 GLU A CA 1
ATOM 1837 C C . GLU A 1 242 ? -15.453 5.866 17.375 1.00 97.44 242 GLU A C 1
ATOM 1839 O O . GLU A 1 242 ? -14.352 5.421 17.048 1.00 97.44 242 GLU A O 1
ATOM 1844 N N . ALA A 1 243 ? -16.372 5.113 17.970 1.00 98.31 243 ALA A N 1
ATOM 1845 C CA . ALA A 1 243 ? -16.194 3.686 18.171 1.00 98.31 243 ALA A CA 1
ATOM 1846 C C . ALA A 1 243 ? -17.463 2.936 17.779 1.00 98.31 243 ALA A C 1
ATOM 1848 O O . ALA A 1 243 ? -18.581 3.395 18.040 1.00 98.31 243 ALA A O 1
ATOM 1849 N N . GLY A 1 244 ? -17.293 1.778 17.154 1.00 97.94 244 GLY A N 1
ATOM 1850 C CA . GLY A 1 244 ? -18.411 1.001 16.639 1.00 97.94 244 GLY A CA 1
ATOM 1851 C C . GLY A 1 244 ? -18.075 -0.450 16.337 1.00 97.94 244 GLY A C 1
ATOM 1852 O O . GLY A 1 244 ? -16.918 -0.873 16.385 1.00 97.94 244 GLY A O 1
ATOM 1853 N N . SER A 1 245 ? -19.125 -1.213 16.074 1.00 97.81 245 SER A N 1
ATOM 1854 C CA . SER A 1 245 ? -19.099 -2.629 15.726 1.00 97.81 245 SER A CA 1
ATOM 1855 C C . SER A 1 245 ? -20.303 -2.941 14.834 1.00 97.81 245 SER A C 1
ATOM 1857 O O . SER A 1 245 ? -21.365 -2.333 14.991 1.00 97.81 245 SER A O 1
ATOM 1859 N N . GLU A 1 246 ? -20.138 -3.856 13.876 1.00 94.75 246 GLU A N 1
ATOM 1860 C CA . GLU A 1 246 ? -21.200 -4.279 12.947 1.00 94.75 246 GLU A CA 1
ATOM 1861 C C . GLU A 1 246 ? -21.928 -3.124 12.218 1.00 94.75 246 GLU A C 1
ATOM 1863 O O . GLU A 1 246 ? -23.123 -3.189 11.940 1.00 94.75 246 GLU A O 1
ATOM 1868 N N . GLY A 1 247 ? -21.209 -2.040 11.901 1.00 94.50 247 GLY A N 1
ATOM 1869 C CA . GLY A 1 247 ? -21.751 -0.863 11.210 1.00 94.50 247 GLY A CA 1
ATOM 1870 C C . GLY A 1 247 ? -22.596 0.052 12.101 1.00 94.50 247 GLY A C 1
ATOM 1871 O O . GLY A 1 247 ? -23.354 0.878 11.593 1.00 94.50 247 GLY A O 1
ATOM 1872 N N . THR A 1 248 ? -22.497 -0.106 13.423 1.00 94.50 248 THR A N 1
ATOM 1873 C CA . THR A 1 248 ? -23.230 0.698 14.405 1.00 94.50 248 THR A CA 1
ATOM 1874 C C . THR A 1 248 ? -22.304 1.239 15.491 1.00 94.50 248 THR A C 1
ATOM 1876 O O . THR A 1 248 ? -21.305 0.616 15.851 1.00 94.50 248 THR A O 1
ATOM 1879 N N . LYS A 1 249 ? -22.630 2.415 16.046 1.00 96.06 249 LYS A N 1
ATOM 1880 C CA . LYS A 1 249 ? -21.858 3.001 17.154 1.00 96.06 249 LYS A CA 1
ATOM 1881 C C . LYS A 1 249 ? -22.001 2.160 18.422 1.00 96.06 249 LYS A C 1
ATOM 1883 O O . LYS A 1 249 ? -23.074 1.621 18.699 1.00 96.06 249 LYS A O 1
ATOM 1888 N N . LEU A 1 250 ? -20.937 2.095 19.221 1.00 97.06 250 LEU A N 1
ATOM 1889 C CA . LEU A 1 250 ? -20.973 1.358 20.481 1.00 97.06 250 LEU A CA 1
ATOM 1890 C C . LEU A 1 250 ? -21.983 1.971 21.469 1.00 97.06 250 LEU A C 1
ATOM 1892 O O . LEU A 1 250 ? -22.093 3.197 21.565 1.00 97.06 250 LEU A O 1
ATOM 1896 N N . PRO A 1 251 ? -22.688 1.138 22.258 1.00 96.00 251 PRO A N 1
ATOM 1897 C CA . PRO A 1 251 ? -23.570 1.615 23.317 1.00 96.00 251 PRO A CA 1
ATOM 1898 C C . PRO A 1 251 ? -22.887 2.563 24.328 1.00 96.00 251 PRO A C 1
ATOM 1900 O O . PRO A 1 251 ? -21.696 2.396 24.620 1.00 96.00 251 PRO A O 1
ATOM 1903 N N . PRO A 1 252 ? -23.635 3.499 24.957 1.00 95.31 252 PRO A N 1
ATOM 1904 C CA . PRO A 1 252 ? -23.074 4.530 25.842 1.00 95.31 252 PRO A CA 1
ATOM 1905 C C . PRO A 1 252 ? -22.226 4.011 27.009 1.00 95.31 252 PRO A C 1
ATOM 1907 O O . PRO A 1 252 ? -21.322 4.705 27.469 1.00 95.31 252 PRO A O 1
ATOM 1910 N N . ILE A 1 253 ? -22.494 2.793 27.492 1.00 94.38 253 ILE A N 1
ATOM 1911 C CA . ILE A 1 253 ? -21.713 2.171 28.569 1.00 94.38 253 ILE A CA 1
ATOM 1912 C C . ILE A 1 253 ? -20.241 1.974 28.177 1.00 94.38 253 ILE A C 1
ATOM 1914 O O . ILE A 1 253 ? -19.358 2.229 28.993 1.00 94.38 253 ILE A O 1
ATOM 1918 N N . TYR A 1 254 ? -19.973 1.581 26.928 1.00 96.31 254 TYR A N 1
ATOM 1919 C CA . TYR A 1 254 ? -18.613 1.398 26.422 1.00 96.31 254 TYR A CA 1
ATOM 1920 C C . TYR A 1 254 ? -17.972 2.746 26.095 1.00 96.31 254 TYR A C 1
ATOM 1922 O O . TYR A 1 254 ? -16.823 2.970 26.466 1.00 96.31 254 TYR A O 1
ATOM 1930 N N . MET A 1 255 ? -18.740 3.666 25.494 1.00 96.75 255 MET A N 1
ATOM 1931 C CA . MET A 1 255 ? -18.283 5.029 25.182 1.00 96.75 255 MET A CA 1
ATOM 1932 C C . MET A 1 255 ? -17.817 5.773 26.436 1.00 96.75 255 MET A C 1
ATOM 1934 O O . MET A 1 255 ? -16.731 6.333 26.447 1.00 96.75 255 MET A O 1
ATOM 1938 N N . LYS A 1 256 ? -18.561 5.678 27.544 1.00 96.00 256 LYS A N 1
ATOM 1939 C CA . LYS A 1 256 ? -18.153 6.287 28.818 1.00 96.00 256 LYS A CA 1
ATOM 1940 C C . LYS A 1 256 ? -16.819 5.739 29.337 1.00 96.00 256 LYS A C 1
ATOM 1942 O O . LYS A 1 256 ? -16.052 6.477 29.948 1.00 96.00 256 LYS A O 1
ATOM 1947 N N . SER A 1 257 ? -16.554 4.445 29.147 1.00 96.19 257 SER A N 1
ATOM 1948 C CA . SER A 1 257 ? -15.274 3.847 29.544 1.00 96.19 257 SER A CA 1
ATOM 1949 C C . SER A 1 257 ? -14.139 4.335 28.644 1.00 96.19 257 SER A C 1
ATOM 1951 O O . SER A 1 257 ? -13.069 4.684 29.135 1.00 96.19 257 SER A O 1
ATOM 1953 N N . LEU A 1 258 ? -14.399 4.407 27.336 1.00 97.19 258 LEU A N 1
ATOM 1954 C CA . LEU A 1 258 ? -13.462 4.903 26.332 1.00 97.19 258 LEU A CA 1
ATOM 1955 C C . LEU A 1 258 ? -13.110 6.378 26.557 1.00 97.19 258 LEU A C 1
ATOM 1957 O O . LEU A 1 258 ? -11.932 6.714 26.506 1.00 97.19 258 LEU A O 1
ATOM 1961 N N . ASP A 1 259 ? -14.080 7.230 26.893 1.00 96.00 259 ASP A N 1
ATOM 1962 C CA . ASP A 1 259 ? -13.861 8.654 27.178 1.00 96.00 259 ASP A CA 1
ATOM 1963 C C . ASP A 1 259 ? -12.829 8.877 28.291 1.00 96.00 259 ASP A C 1
ATOM 1965 O O . ASP A 1 259 ? -11.962 9.745 28.169 1.00 96.00 259 ASP A O 1
ATOM 1969 N N . ASN A 1 260 ? -12.879 8.066 29.354 1.00 94.19 260 ASN A N 1
ATOM 1970 C CA . ASN A 1 260 ? -11.975 8.200 30.500 1.00 94.19 260 ASN A CA 1
ATOM 1971 C C . ASN A 1 260 ? -10.500 7.977 30.129 1.00 94.19 260 ASN A C 1
ATOM 1973 O O . ASN A 1 260 ? -9.625 8.573 30.757 1.00 94.19 260 ASN A O 1
ATOM 1977 N N . GLU A 1 261 ? -10.228 7.140 29.125 1.00 95.31 261 GLU A N 1
ATOM 1978 C CA . GLU A 1 261 ? -8.868 6.762 28.723 1.00 95.31 261 GLU A CA 1
ATOM 1979 C C . GLU A 1 261 ? -8.415 7.481 27.438 1.00 95.31 261 GLU A C 1
ATOM 1981 O O . GLU A 1 261 ? -7.281 7.955 27.353 1.00 95.31 261 GLU A O 1
ATOM 1986 N N . LEU A 1 262 ? -9.282 7.596 26.425 1.00 95.69 262 LEU A N 1
ATOM 1987 C CA . LEU A 1 262 ? -8.915 8.098 25.096 1.00 95.69 262 LEU A CA 1
ATOM 1988 C C . LEU A 1 262 ? -8.810 9.618 25.020 1.00 95.69 262 LEU A C 1
ATOM 1990 O O . LEU A 1 262 ? -7.905 10.113 24.349 1.00 95.69 262 LEU A O 1
ATOM 1994 N N . ILE A 1 263 ? -9.680 10.369 25.704 1.00 93.94 263 ILE A N 1
ATOM 1995 C CA . ILE A 1 263 ? -9.717 11.839 25.592 1.00 93.94 263 ILE A CA 1
ATOM 1996 C C . ILE A 1 263 ? -8.346 12.444 25.923 1.00 93.94 263 ILE A C 1
ATOM 1998 O O . ILE A 1 263 ? -7.828 13.281 25.183 1.00 93.94 263 ILE A O 1
ATOM 2002 N N . GLN A 1 264 ? -7.705 11.968 26.992 1.00 92.06 264 GLN A N 1
ATOM 2003 C CA . GLN A 1 264 ? -6.390 12.463 27.409 1.00 92.06 264 GLN A CA 1
ATOM 2004 C C . GLN A 1 264 ? -5.294 12.143 26.385 1.00 92.06 264 GLN A C 1
ATOM 2006 O O . GLN A 1 264 ? -4.434 12.985 26.114 1.00 92.06 264 GLN A O 1
ATOM 2011 N N . VAL A 1 265 ? -5.329 10.945 25.792 1.00 94.12 265 VAL A N 1
ATOM 2012 C CA . VAL A 1 265 ? -4.370 10.531 24.757 1.00 94.12 265 VAL A CA 1
ATOM 2013 C C . VAL A 1 265 ? -4.519 11.393 23.507 1.00 94.12 265 VAL A C 1
ATOM 2015 O O . VAL A 1 265 ? -3.512 11.845 22.965 1.00 94.12 265 VAL A O 1
ATOM 2018 N N . LEU A 1 266 ? -5.753 11.675 23.083 1.00 92.38 266 LEU A N 1
ATOM 2019 C CA . LEU A 1 266 ? -6.028 12.485 21.895 1.00 92.38 266 LEU A CA 1
ATOM 2020 C C . LEU A 1 266 ? -5.620 13.948 22.085 1.00 92.38 266 LEU A C 1
ATOM 2022 O O . LEU A 1 266 ? -4.956 14.506 21.216 1.00 92.38 266 LEU A O 1
ATOM 2026 N N . HIS A 1 267 ? -5.922 14.560 23.233 1.00 90.44 267 HIS A N 1
ATOM 2027 C CA . HIS A 1 267 ? -5.467 15.927 23.514 1.00 90.44 267 HIS A CA 1
ATOM 2028 C C . HIS A 1 267 ? -3.941 16.034 23.560 1.00 90.44 267 HIS A C 1
ATOM 2030 O O . HIS A 1 267 ? -3.376 16.999 23.044 1.00 90.44 267 HIS A O 1
ATOM 2036 N N . LYS A 1 268 ? -3.260 15.032 24.130 1.00 89.88 268 LYS A N 1
ATOM 2037 C CA . LYS A 1 268 ? -1.796 14.971 24.108 1.00 89.88 268 LYS A CA 1
ATOM 2038 C C . LYS A 1 268 ? -1.256 14.813 22.684 1.00 89.88 268 LYS A C 1
ATOM 2040 O O . LYS A 1 268 ? -0.241 15.422 22.361 1.00 89.88 268 LYS A O 1
ATOM 2045 N N . ALA A 1 269 ? -1.927 14.024 21.843 1.00 87.38 269 ALA A N 1
ATOM 2046 C CA . ALA A 1 269 ? -1.548 13.854 20.445 1.00 87.38 269 ALA A CA 1
ATOM 2047 C C . ALA A 1 269 ? -1.631 15.184 19.684 1.00 87.38 269 ALA A C 1
ATOM 2049 O O . ALA A 1 269 ? -0.637 15.584 19.090 1.00 87.38 269 ALA A O 1
ATOM 2050 N N . VAL A 1 270 ? -2.739 15.926 19.806 1.00 86.06 270 VAL A N 1
ATOM 2051 C CA . VAL A 1 270 ? -2.896 17.246 19.162 1.00 86.06 270 VAL A CA 1
ATOM 2052 C C . VAL A 1 270 ? -1.787 18.218 19.569 1.00 86.06 270 VAL A C 1
ATOM 2054 O O . VAL A 1 270 ? -1.246 18.904 18.716 1.00 86.06 270 VAL A O 1
ATOM 2057 N N . GLN A 1 271 ? -1.386 18.245 20.844 1.00 82.69 271 GLN A N 1
ATOM 2058 C CA . GLN A 1 271 ? -0.286 19.110 21.303 1.00 82.69 271 GLN A CA 1
ATOM 2059 C C . GLN A 1 271 ? 1.068 18.768 20.662 1.00 82.69 271 GLN A C 1
ATOM 2061 O O . GLN A 1 271 ? 1.936 19.633 20.568 1.00 82.69 271 GLN A O 1
ATOM 2066 N N . SER A 1 272 ? 1.268 17.511 20.259 1.00 77.94 272 SER A N 1
ATOM 2067 C CA . SER A 1 272 ? 2.479 17.069 19.560 1.00 77.94 272 SER A CA 1
ATOM 2068 C C . SER A 1 272 ? 2.397 17.211 18.038 1.00 77.94 272 SER A C 1
ATOM 2070 O O . SER A 1 272 ? 3.430 17.263 17.375 1.00 77.94 272 SER A O 1
ATOM 2072 N N . SER A 1 273 ? 1.186 17.278 17.488 1.00 69.69 273 SER A N 1
ATOM 2073 C CA . SER A 1 273 ? 0.921 17.410 16.060 1.00 69.69 273 SER A CA 1
ATOM 2074 C C . SER A 1 273 ? 0.959 18.892 15.684 1.00 69.69 273 SER A C 1
ATOM 2076 O O . SER A 1 273 ? 0.031 19.629 15.991 1.00 69.69 273 SER A O 1
ATOM 2078 N N . GLN A 1 274 ? 2.042 19.343 15.047 1.00 68.12 274 GLN A N 1
ATOM 2079 C CA . GLN A 1 274 ? 2.214 20.719 14.550 1.00 68.12 274 GLN A CA 1
ATOM 2080 C C . GLN A 1 274 ? 1.226 21.022 13.400 1.00 68.12 274 GLN A C 1
ATOM 2082 O O . GLN A 1 274 ? 1.618 21.031 12.241 1.00 68.12 274 GLN A O 1
ATOM 2087 N N . ASP A 1 275 ? -0.061 21.189 13.712 1.00 66.12 275 ASP A N 1
ATOM 2088 C CA . ASP A 1 275 ? -1.175 21.428 12.774 1.00 66.12 275 ASP A CA 1
ATOM 2089 C C . ASP A 1 275 ? -1.470 20.301 11.761 1.00 66.12 275 ASP A C 1
ATOM 2091 O O . ASP A 1 275 ? -2.276 20.467 10.848 1.00 66.12 275 ASP A O 1
ATOM 2095 N N . ALA A 1 276 ? -0.882 19.116 11.940 1.00 78.81 276 ALA A N 1
ATOM 2096 C CA . ALA A 1 276 ? -1.134 17.972 11.066 1.00 78.81 276 ALA A CA 1
ATOM 2097 C C . ALA A 1 276 ? -2.563 17.422 11.231 1.00 78.81 276 ALA A C 1
ATOM 2099 O O . ALA A 1 276 ? -2.978 17.082 12.344 1.00 78.81 276 ALA A O 1
ATOM 2100 N N . TYR A 1 277 ? -3.288 17.240 10.121 1.00 87.00 277 TYR A N 1
ATOM 2101 C CA . TYR A 1 277 ? -4.571 16.540 10.124 1.00 87.00 277 TYR A CA 1
ATOM 2102 C C . TYR A 1 277 ? -4.362 15.034 9.922 1.00 87.00 277 TYR A C 1
ATOM 2104 O O . TYR A 1 277 ? -4.090 14.557 8.818 1.00 87.00 277 TYR A O 1
ATOM 2112 N N . THR A 1 278 ? -4.561 14.269 10.997 1.00 90.25 278 THR A N 1
ATOM 2113 C CA . THR A 1 278 ? -4.500 12.804 10.973 1.00 90.25 278 THR A CA 1
ATOM 2114 C C . THR A 1 278 ? -5.849 12.168 11.326 1.00 90.25 278 THR A C 1
ATOM 2116 O O . THR A 1 278 ? -6.472 12.520 12.327 1.00 90.25 278 THR A O 1
ATOM 2119 N N . VAL A 1 279 ? -6.288 11.192 10.526 1.00 94.88 279 VAL A N 1
ATOM 2120 C CA . VAL A 1 279 ? -7.431 10.312 10.809 1.00 94.88 279 VAL A CA 1
ATOM 2121 C C . VAL A 1 279 ? -6.977 8.862 10.714 1.00 94.88 279 VAL A C 1
ATOM 2123 O O . VAL A 1 279 ? -6.543 8.408 9.653 1.00 94.88 279 VAL A O 1
ATOM 2126 N N . LEU A 1 280 ? -7.116 8.132 11.819 1.00 96.31 280 LEU A N 1
ATOM 2127 C CA . LEU A 1 280 ? -6.740 6.722 11.932 1.00 96.31 280 LEU A CA 1
ATOM 2128 C C . LEU A 1 280 ? -7.947 5.895 12.346 1.00 96.31 280 LEU A C 1
ATOM 2130 O O . LEU A 1 280 ? -8.722 6.344 13.184 1.00 96.31 280 LEU A O 1
ATOM 2134 N N . GLU A 1 281 ? -8.078 4.677 11.830 1.00 98.06 281 GLU A N 1
ATOM 2135 C CA . GLU A 1 281 ? -9.063 3.707 12.314 1.00 98.06 281 GLU A CA 1
ATOM 2136 C C . GLU A 1 281 ? -8.386 2.409 12.743 1.00 98.06 281 GLU A C 1
ATOM 2138 O O . GLU A 1 281 ? -7.785 1.704 11.938 1.00 98.06 281 GLU A O 1
ATOM 2143 N N . LEU A 1 282 ? -8.475 2.098 14.032 1.00 97.88 282 LEU A N 1
ATOM 2144 C CA . LEU A 1 282 ? -7.870 0.922 14.638 1.00 97.88 282 LEU A CA 1
ATOM 2145 C C . LEU A 1 282 ? -8.903 -0.198 14.757 1.00 97.88 282 LEU A C 1
ATOM 2147 O O . LEU A 1 282 ? -10.024 0.036 15.211 1.00 97.88 282 LEU A O 1
ATOM 2151 N N . ILE A 1 283 ? -8.501 -1.419 14.399 1.00 97.81 283 ILE A N 1
ATOM 2152 C CA . ILE A 1 283 ? -9.353 -2.611 14.423 1.00 97.81 283 ILE A CA 1
ATOM 2153 C C . ILE A 1 283 ? -8.952 -3.544 15.562 1.00 97.81 283 ILE A C 1
ATOM 2155 O O . ILE A 1 283 ? -7.804 -4.003 15.648 1.00 97.81 283 ILE A O 1
ATOM 2159 N N . PHE A 1 284 ? -9.932 -3.882 16.395 1.00 97.62 284 PHE A N 1
ATOM 2160 C CA . PHE A 1 284 ? -9.774 -4.771 17.538 1.00 97.62 284 PHE A CA 1
ATOM 2161 C C . PHE A 1 284 ? -10.691 -5.984 17.423 1.00 97.62 284 PHE A C 1
ATOM 2163 O O . PHE A 1 284 ? -11.801 -5.892 16.898 1.00 97.62 284 PHE A O 1
ATOM 2170 N N . TYR A 1 285 ? -10.235 -7.103 17.976 1.00 96.88 285 TYR A N 1
ATOM 2171 C CA . TYR A 1 285 ? -11.034 -8.311 18.133 1.00 96.88 285 TYR A CA 1
ATOM 2172 C C . TYR A 1 285 ? -11.114 -8.706 19.603 1.00 96.88 285 TYR A C 1
ATOM 2174 O O . TYR A 1 285 ? -10.098 -8.713 20.302 1.00 96.88 285 TYR A O 1
ATOM 2182 N N . VAL A 1 286 ? -12.321 -9.039 20.054 1.00 97.00 286 VAL A N 1
ATOM 2183 C CA . VAL A 1 286 ? -12.588 -9.679 21.344 1.00 97.00 286 VAL A CA 1
ATOM 2184 C C . VAL A 1 286 ? -12.646 -11.183 21.113 1.00 97.00 286 VAL A C 1
ATOM 2186 O O . VAL A 1 286 ? -13.488 -11.666 20.357 1.00 97.00 286 VAL A O 1
ATOM 2189 N N . LEU A 1 287 ? -11.741 -11.911 21.754 1.00 94.50 287 LEU A N 1
ATOM 2190 C CA . LEU A 1 287 ? -11.524 -13.342 21.561 1.00 94.50 287 LEU A CA 1
ATOM 2191 C C . LEU A 1 287 ? -11.658 -14.082 22.898 1.00 94.50 287 LEU A C 1
ATOM 2193 O O . LEU A 1 287 ? -11.554 -13.477 23.965 1.00 94.50 287 LEU A O 1
ATOM 2197 N N . GLU A 1 288 ? -11.932 -15.381 22.833 1.00 91.06 288 GLU A N 1
ATOM 2198 C CA . GLU A 1 288 ? -11.930 -16.274 24.001 1.00 91.06 288 GLU A CA 1
ATOM 2199 C C . GLU A 1 288 ? -10.500 -16.723 24.297 1.00 91.06 288 GLU A C 1
ATOM 2201 O O . GLU A 1 288 ? -9.728 -16.921 23.356 1.00 91.06 288 GLU A O 1
ATOM 2206 N N . ASP A 1 289 ? -10.153 -16.810 25.585 1.00 77.38 289 ASP A N 1
ATOM 2207 C CA . ASP A 1 289 ? -8.843 -17.312 26.035 1.00 77.38 289 ASP A CA 1
ATOM 2208 C C . ASP A 1 289 ? -8.733 -18.842 25.914 1.00 77.38 289 ASP A C 1
ATOM 2210 O O . ASP A 1 289 ? -9.768 -19.531 26.083 1.00 77.38 289 ASP A O 1
#